Protein AF-A0A379AAY1-F1 (afdb_monomer_lite)

Sequence (220 aa):
MRRDELAVRTWYQSGDELNEYCEETVRIKGIYATEVGADTPILTRLAQWKIVPKRAVDFGFDLQGAPTPSRSSVNNCTGRLRSEDSNPPESVEEIDFTGMSRKERRRLLARLRAKKPDKKHLALRRPDKIEAACDNVIGQVRDLSGETISRGLAVRLIGGTQTEIAGKLFRSTCYGDLVRPFKSKADTSRKDEILIRFNRLAERAKAANLLKAESEAHKK

Foldseek 3Di:
DDQVPDQKAFAWDWDPDADPVRHIDIDGQFMDGPVVDNPDTDGDHPDDDDDDPPPPDPPVDPPPDDPDPPPDPPPPDPPPPPPVPPDDPDDDPPDPPPPDDPVVVVVVVVVVVVPDPDPDPPDPDDDVQQVQLLVLLQVVCCVVQVDGDDSVVSSVLCVFDWDADNNDIWHDHVRNDTDDDDDDPPPCVVVVVVVVVVVVVVVVVVVVVVVVVVVVVVVD

Radius of gyration: 36.19 Å; chains: 1; bounding box: 87×52×100 Å

Structure (mmCIF, N/CA/C/O backbone):
data_AF-A0A379AAY1-F1
#
_entry.id   AF-A0A379AAY1-F1
#
loop_
_atom_site.group_PDB
_atom_site.id
_atom_site.type_symbol
_atom_site.label_atom_id
_atom_site.label_alt_id
_atom_site.label_comp_id
_atom_site.label_asym_id
_atom_site.label_entity_id
_atom_site.label_seq_id
_atom_site.pdbx_PDB_ins_code
_atom_site.Cartn_x
_atom_site.Cartn_y
_atom_site.Cartn_z
_atom_site.occupancy
_atom_site.B_iso_or_equiv
_atom_site.auth_seq_id
_atom_site.auth_comp_id
_atom_site.auth_asym_id
_atom_site.auth_atom_id
_atom_site.pdbx_PDB_model_num
ATOM 1 N N . MET A 1 1 ? -10.559 4.598 -37.633 1.00 67.50 1 MET A N 1
ATOM 2 C CA . MET A 1 1 ? -10.809 3.162 -37.836 1.00 67.50 1 MET A CA 1
ATOM 3 C C . MET A 1 1 ? -11.295 2.583 -36.520 1.00 67.50 1 MET A C 1
ATOM 5 O O . MET A 1 1 ? -10.583 2.689 -35.522 1.00 67.50 1 MET A O 1
ATOM 9 N N . ARG A 1 2 ? -12.532 2.088 -36.478 1.00 84.06 2 ARG A N 1
ATOM 10 C CA . ARG A 1 2 ? -13.090 1.417 -35.293 1.00 84.06 2 ARG A CA 1
ATOM 11 C C . ARG A 1 2 ? -12.586 -0.025 -35.243 1.00 84.06 2 ARG A C 1
ATOM 13 O O . ARG A 1 2 ? -12.268 -0.604 -36.274 1.00 84.06 2 ARG A O 1
ATOM 20 N N . ARG A 1 3 ? -12.515 -0.619 -34.047 1.00 79.38 3 ARG A N 1
ATOM 21 C CA . ARG A 1 3 ? -12.041 -2.007 -33.865 1.00 79.38 3 ARG A CA 1
ATOM 22 C C . ARG A 1 3 ? -12.858 -3.011 -34.688 1.00 79.38 3 ARG A C 1
ATOM 24 O O . ARG A 1 3 ? -12.318 -4.023 -35.127 1.00 79.38 3 ARG A O 1
ATOM 31 N N . ASP A 1 4 ? -14.125 -2.691 -34.935 1.00 82.69 4 ASP A N 1
ATOM 32 C CA . ASP A 1 4 ? -15.029 -3.546 -35.693 1.00 82.69 4 ASP A CA 1
ATOM 33 C C . ASP A 1 4 ? -14.742 -3.555 -37.201 1.00 82.69 4 ASP A C 1
ATOM 35 O O . ASP A 1 4 ? -15.049 -4.538 -37.868 1.00 82.69 4 ASP A O 1
ATOM 39 N N . GLU A 1 5 ? -14.079 -2.520 -37.721 1.00 87.81 5 GLU A N 1
ATOM 40 C CA . GLU A 1 5 ? -13.727 -2.362 -39.141 1.00 87.81 5 GLU A CA 1
ATOM 41 C C . GLU A 1 5 ? -12.429 -3.103 -39.519 1.00 87.81 5 GLU A C 1
ATOM 43 O O . GLU A 1 5 ? -11.980 -3.045 -40.662 1.00 87.81 5 GLU A O 1
ATOM 48 N N . LEU A 1 6 ? -11.783 -3.781 -38.563 1.00 88.12 6 LEU A N 1
ATOM 49 C CA . LEU A 1 6 ? -10.552 -4.526 -38.813 1.00 88.12 6 LEU A CA 1
ATOM 50 C C . LEU A 1 6 ? -10.856 -5.837 -39.544 1.00 88.12 6 LEU A C 1
ATOM 52 O O . LEU A 1 6 ? -11.543 -6.693 -38.994 1.00 88.12 6 LEU A O 1
ATOM 56 N N . ALA A 1 7 ? -10.250 -6.029 -40.720 1.00 89.19 7 ALA A N 1
ATOM 57 C CA . ALA A 1 7 ? -10.297 -7.291 -41.472 1.00 89.19 7 ALA A CA 1
ATOM 58 C C . ALA A 1 7 ? -9.690 -8.479 -40.699 1.00 89.19 7 ALA A C 1
ATOM 60 O O . ALA A 1 7 ? -9.997 -9.642 -40.949 1.00 89.19 7 ALA A O 1
ATOM 61 N N . VAL A 1 8 ? -8.804 -8.180 -39.746 1.00 91.88 8 VAL A N 1
ATOM 62 C CA . VAL A 1 8 ? -8.028 -9.156 -38.988 1.00 91.88 8 VAL A CA 1
ATOM 63 C C . VAL A 1 8 ? -8.115 -8.811 -37.503 1.00 91.88 8 VAL A C 1
ATOM 65 O O . VAL A 1 8 ? -7.796 -7.691 -37.099 1.00 91.88 8 VAL A O 1
ATOM 68 N N . ARG A 1 9 ? -8.542 -9.769 -36.674 1.00 92.19 9 ARG A N 1
ATOM 69 C CA . ARG A 1 9 ? -8.771 -9.580 -35.233 1.00 92.19 9 ARG A CA 1
ATOM 70 C C . ARG A 1 9 ? -7.971 -10.568 -34.395 1.00 92.19 9 ARG A C 1
ATOM 72 O O . ARG A 1 9 ? -7.688 -11.690 -34.803 1.00 92.19 9 ARG A O 1
ATOM 79 N N . THR A 1 10 ? -7.605 -10.148 -33.188 1.00 93.62 10 THR A N 1
ATOM 80 C CA . THR A 1 10 ? -6.888 -10.995 -32.229 1.00 93.62 10 THR A CA 1
ATOM 81 C C . THR A 1 10 ? -7.806 -12.074 -31.669 1.00 93.62 10 THR A C 1
ATOM 83 O O . THR A 1 10 ? -8.906 -11.770 -31.205 1.00 93.62 10 THR A O 1
ATOM 86 N N . TRP A 1 11 ? -7.318 -13.310 -31.653 1.00 93.44 11 TRP A N 1
ATOM 87 C CA . TRP A 1 11 ? -7.989 -14.445 -31.040 1.00 93.44 11 TRP A CA 1
ATOM 88 C C . TRP A 1 11 ? -7.433 -14.695 -29.635 1.00 93.44 11 TRP A C 1
ATOM 90 O O . TRP A 1 11 ? -6.217 -14.847 -29.443 1.00 93.44 11 TRP A O 1
ATOM 100 N N . TYR A 1 12 ? -8.335 -14.716 -28.658 1.00 92.12 12 TYR A N 1
ATOM 101 C CA . TYR A 1 12 ? -8.020 -14.901 -27.248 1.00 92.12 12 TYR A CA 1
ATOM 102 C C . TYR A 1 12 ? -8.370 -16.321 -26.817 1.00 92.12 12 TYR A C 1
ATOM 104 O O . TYR A 1 12 ? -9.407 -16.847 -27.209 1.00 92.12 12 TYR A O 1
ATOM 112 N N . GLN A 1 13 ? -7.522 -16.908 -25.980 1.00 89.44 13 GLN A N 1
ATOM 113 C CA . GLN A 1 13 ? -7.802 -18.162 -25.298 1.00 89.44 13 GLN A CA 1
ATOM 114 C C . GLN A 1 13 ? -7.629 -17.966 -23.795 1.00 89.44 13 GLN A C 1
ATOM 116 O O . GLN A 1 13 ? -6.646 -17.358 -23.355 1.00 89.44 13 GLN A O 1
ATOM 121 N N . SER A 1 14 ? -8.573 -18.491 -23.020 1.00 87.56 14 SER A N 1
ATOM 122 C CA . SER A 1 14 ? -8.430 -18.644 -21.574 1.00 87.56 14 SER A CA 1
ATOM 123 C C . SER A 1 14 ? -7.322 -19.658 -21.293 1.00 87.56 14 SER A C 1
ATOM 125 O O . SER A 1 14 ? -7.307 -20.741 -21.875 1.00 87.56 14 SER A O 1
ATOM 127 N N . GLY A 1 15 ? -6.348 -19.282 -20.472 1.00 81.81 15 GLY A N 1
ATOM 128 C CA . GLY A 1 15 ? -5.325 -20.201 -19.996 1.00 81.81 15 GLY A CA 1
ATOM 129 C C . GLY A 1 15 ? -5.860 -21.066 -18.860 1.00 81.81 15 GLY A C 1
ATOM 130 O O . GLY A 1 15 ? -6.588 -20.567 -18.009 1.00 81.81 15 GLY A O 1
ATOM 131 N N . ASP A 1 16 ? -5.429 -22.326 -18.820 1.00 80.94 16 ASP A N 1
ATOM 132 C CA . ASP A 1 16 ? -5.760 -23.259 -17.731 1.00 80.94 16 ASP A CA 1
ATOM 133 C C . ASP A 1 16 ? -5.056 -22.882 -16.407 1.00 80.94 16 ASP A C 1
ATOM 135 O O . ASP A 1 16 ? -5.422 -23.347 -15.330 1.00 80.94 16 ASP A O 1
ATOM 139 N N . GLU A 1 17 ? -4.031 -22.024 -16.478 1.00 80.75 17 GLU A N 1
ATOM 140 C CA . GLU A 1 17 ? -3.297 -21.500 -15.325 1.00 80.75 17 GLU A CA 1
ATOM 141 C C . GLU A 1 17 ? -3.963 -20.238 -14.756 1.00 80.75 17 GLU A C 1
ATOM 143 O O . GLU A 1 17 ? -4.156 -19.233 -15.458 1.00 80.75 17 GLU A O 1
ATOM 148 N N . LEU A 1 18 ? -4.215 -20.272 -13.447 1.00 83.19 18 LEU A N 1
ATOM 149 C CA . LEU A 1 18 ? -4.634 -19.120 -12.657 1.00 83.19 18 LEU A CA 1
ATOM 150 C C . LEU A 1 18 ? -3.435 -18.201 -12.367 1.00 83.19 18 LEU A C 1
ATOM 152 O O . LEU A 1 18 ? -2.307 -18.667 -12.182 1.00 83.19 18 LEU A O 1
ATOM 156 N N . ASN A 1 19 ? -3.668 -16.888 -12.330 1.00 82.06 19 ASN A N 1
ATOM 157 C CA . ASN A 1 19 ? -2.651 -15.925 -11.902 1.00 82.06 19 ASN A CA 1
ATOM 158 C C . ASN A 1 19 ? -2.381 -16.024 -10.382 1.00 82.06 19 ASN A C 1
ATOM 160 O O . ASN A 1 19 ? -3.032 -16.770 -9.653 1.00 82.06 19 ASN A O 1
ATOM 164 N N . GLU A 1 20 ? -1.435 -15.224 -9.885 1.00 83.06 20 GLU A N 1
ATOM 165 C CA . GLU A 1 20 ? -1.090 -15.141 -8.452 1.00 83.06 20 GLU A CA 1
ATOM 166 C C . GLU A 1 20 ? -2.267 -14.716 -7.550 1.00 83.06 20 GLU A C 1
ATOM 168 O O . GLU A 1 20 ? -2.206 -14.875 -6.332 1.00 83.06 20 GLU A O 1
ATOM 173 N N . TYR A 1 21 ? -3.339 -14.193 -8.147 1.00 85.81 21 TYR A N 1
ATOM 174 C CA . TYR A 1 21 ? -4.569 -13.757 -7.494 1.00 85.81 21 TYR A CA 1
ATOM 175 C C . TYR A 1 21 ? -5.731 -14.745 -7.685 1.00 85.81 21 TYR A C 1
ATOM 177 O O . TYR A 1 21 ? -6.865 -14.417 -7.345 1.00 85.81 21 TYR A O 1
ATOM 185 N N . CYS A 1 22 ? -5.457 -15.954 -8.188 1.00 84.06 22 CYS A N 1
ATOM 186 C CA . CYS A 1 22 ? -6.455 -16.985 -8.478 1.00 84.06 22 CYS A CA 1
ATOM 187 C C . CYS A 1 22 ? -7.509 -16.569 -9.525 1.00 84.06 22 CYS A C 1
ATOM 189 O O . CYS A 1 22 ? -8.666 -16.973 -9.432 1.00 84.06 22 CYS A O 1
ATOM 191 N N . GLU A 1 23 ? -7.125 -15.785 -10.531 1.00 85.62 23 GLU A N 1
ATOM 192 C CA . GLU A 1 23 ? -7.989 -15.394 -11.652 1.00 85.62 23 GLU A CA 1
ATOM 193 C C . GLU A 1 23 ? -7.548 -16.066 -12.958 1.00 85.62 23 GLU A C 1
ATOM 195 O O . GLU A 1 23 ? -6.355 -16.288 -13.197 1.00 85.62 23 GLU A O 1
ATOM 200 N N . GLU A 1 24 ? -8.511 -16.364 -13.829 1.00 85.19 24 GLU A N 1
ATOM 201 C CA . GLU A 1 24 ? -8.254 -16.941 -15.149 1.00 85.19 24 GLU A CA 1
ATOM 202 C C . GLU A 1 24 ? -7.512 -15.950 -16.053 1.00 85.19 24 GLU A C 1
ATOM 204 O O . GLU A 1 24 ? -7.906 -14.792 -16.216 1.00 85.19 24 GLU A O 1
ATOM 209 N N . THR A 1 25 ? -6.429 -16.405 -16.687 1.00 82.06 25 THR A N 1
ATOM 210 C CA . THR A 1 25 ? -5.634 -15.532 -17.559 1.00 82.06 25 THR A CA 1
ATOM 211 C C . THR A 1 25 ? -6.075 -15.637 -19.015 1.00 82.06 25 THR A C 1
ATOM 213 O O . THR A 1 25 ? -5.824 -16.632 -19.687 1.00 82.06 25 THR A O 1
ATOM 216 N N . VAL A 1 26 ? -6.680 -14.576 -19.553 1.00 88.50 26 VAL A N 1
ATOM 217 C CA . VAL A 1 26 ? -7.020 -14.493 -20.983 1.00 88.50 26 VAL A CA 1
ATOM 218 C C . VAL A 1 26 ? -5.802 -14.015 -21.775 1.00 88.50 26 VAL A C 1
ATOM 220 O O . VAL A 1 26 ? -5.330 -12.888 -21.603 1.00 88.50 26 VAL A O 1
ATOM 223 N N . ARG A 1 27 ? -5.267 -14.865 -22.660 1.00 88.00 27 ARG A N 1
ATOM 224 C CA . ARG A 1 27 ? -4.048 -14.585 -23.440 1.00 88.00 27 ARG A CA 1
ATOM 225 C C . ARG A 1 27 ? -4.346 -14.576 -24.939 1.00 88.00 27 ARG A C 1
ATOM 227 O O . ARG A 1 27 ? -5.183 -15.322 -25.434 1.00 88.00 27 ARG A O 1
ATOM 234 N N . ILE A 1 28 ? -3.631 -13.739 -25.690 1.00 91.31 28 ILE A N 1
ATOM 235 C CA . ILE A 1 28 ? -3.692 -13.751 -27.160 1.00 91.31 28 ILE A CA 1
ATOM 236 C C . ILE A 1 28 ? -2.894 -14.960 -27.650 1.00 91.31 28 ILE A C 1
ATOM 238 O O . ILE A 1 28 ? -1.687 -15.012 -27.408 1.00 91.31 28 ILE A O 1
ATOM 242 N N . LYS A 1 29 ? -3.533 -15.899 -28.354 1.00 91.06 29 LYS A N 1
ATOM 243 C CA . LYS A 1 29 ? -2.852 -17.083 -28.918 1.00 91.06 29 LYS A CA 1
ATOM 244 C C . LYS A 1 29 ? -2.753 -17.053 -30.438 1.00 91.06 29 LYS A C 1
ATOM 246 O O . LYS A 1 29 ? -1.851 -17.654 -31.025 1.00 91.06 29 LYS A O 1
ATOM 251 N N . GLY A 1 30 ? -3.659 -16.327 -31.074 1.00 93.31 30 GLY A N 1
ATOM 252 C CA . GLY A 1 30 ? -3.754 -16.305 -32.517 1.00 93.31 30 GLY A CA 1
ATOM 253 C C . GLY A 1 30 ? -4.455 -15.071 -33.034 1.00 93.31 30 GLY 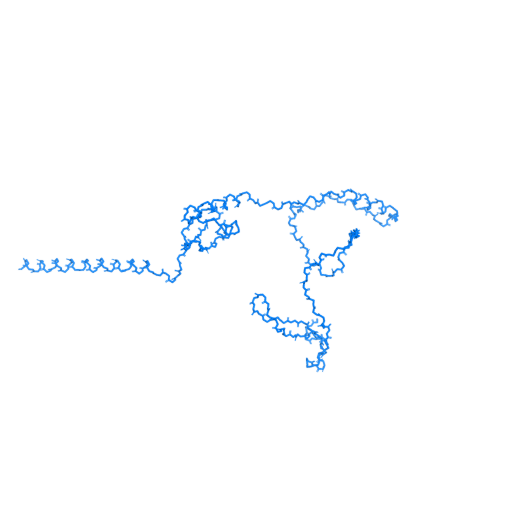A C 1
ATOM 254 O O . GLY A 1 30 ? -4.672 -14.084 -32.325 1.00 93.31 30 GLY A O 1
ATOM 255 N N . ILE A 1 31 ? -4.779 -15.146 -34.310 1.00 94.38 31 ILE A N 1
ATOM 256 C CA . ILE A 1 31 ? -5.443 -14.103 -35.068 1.00 94.38 31 ILE A CA 1
ATOM 257 C C . ILE A 1 31 ? -6.436 -14.797 -36.003 1.00 94.38 31 ILE A C 1
ATOM 259 O O . ILE A 1 31 ? -6.161 -15.894 -36.481 1.00 94.38 31 ILE A O 1
ATOM 263 N N . TYR A 1 32 ? -7.580 -14.177 -36.263 1.00 94.00 32 TYR A N 1
ATOM 264 C CA . TYR A 1 32 ? -8.558 -14.667 -37.230 1.00 94.00 32 TYR A CA 1
ATOM 265 C C . TYR A 1 32 ? -8.974 -13.550 -38.190 1.00 94.00 32 TYR A C 1
ATOM 267 O O . TYR A 1 32 ? -8.911 -12.363 -37.850 1.00 94.00 32 TYR A O 1
ATOM 275 N N . ALA A 1 33 ? -9.376 -13.935 -39.399 1.00 92.62 33 ALA A N 1
ATOM 276 C CA . ALA A 1 33 ? -9.985 -13.029 -40.364 1.00 92.62 33 ALA A CA 1
ATOM 277 C C . ALA A 1 33 ? -11.481 -12.896 -40.061 1.00 92.62 33 ALA A C 1
ATOM 279 O O . ALA A 1 33 ? -12.152 -13.894 -39.797 1.00 92.62 33 ALA A O 1
ATOM 280 N N . THR A 1 34 ? -12.019 -11.678 -40.106 1.00 87.81 34 THR A N 1
ATOM 281 C CA . THR A 1 34 ? -13.439 -11.439 -39.795 1.00 87.81 34 THR A CA 1
ATOM 282 C C . THR A 1 34 ? -14.393 -12.103 -40.778 1.00 87.81 34 THR A C 1
ATOM 284 O O . THR A 1 34 ? -15.494 -12.459 -40.376 1.00 87.81 34 THR A O 1
ATOM 287 N N . GLU A 1 35 ? -13.970 -12.301 -42.028 1.00 88.00 35 GLU A N 1
ATOM 288 C CA . GLU A 1 35 ? -14.772 -12.948 -43.075 1.00 88.00 35 GLU A CA 1
ATOM 289 C C . GLU A 1 35 ? -15.035 -14.434 -42.798 1.00 88.00 35 GLU A C 1
ATOM 291 O O . GLU A 1 35 ? -16.103 -14.939 -43.123 1.00 88.00 35 GLU A O 1
ATOM 296 N N . VAL A 1 36 ? -14.073 -15.128 -42.180 1.00 85.88 36 VAL A N 1
ATOM 297 C CA . VAL A 1 36 ? -14.161 -16.572 -41.896 1.00 85.88 36 VAL A CA 1
ATOM 298 C C . VAL A 1 36 ? -14.728 -16.832 -40.495 1.00 85.88 36 VAL A C 1
ATOM 300 O O . VAL A 1 36 ? -15.332 -17.870 -40.245 1.00 85.88 36 VAL A O 1
ATOM 303 N N . GLY A 1 37 ? -14.585 -15.865 -39.587 1.00 84.81 37 GLY A N 1
ATOM 304 C CA . GLY A 1 37 ? -15.094 -15.947 -38.221 1.00 84.81 37 GLY A CA 1
ATOM 305 C C . GLY A 1 37 ? -14.051 -16.409 -37.201 1.00 84.81 37 GLY A C 1
ATOM 306 O O . GLY A 1 37 ? -12.915 -16.755 -37.528 1.00 84.81 37 GLY A O 1
ATOM 307 N N . ALA A 1 38 ? -14.430 -16.355 -35.922 1.00 86.50 38 ALA A N 1
ATOM 308 C CA . ALA A 1 38 ? -13.535 -16.651 -34.800 1.00 86.50 38 ALA A CA 1
ATOM 309 C C . ALA A 1 38 ? -13.278 -18.156 -34.587 1.00 86.50 38 ALA A C 1
ATOM 311 O O . ALA A 1 38 ? -12.395 -18.507 -33.801 1.00 86.50 38 ALA A O 1
ATOM 312 N N . ASP A 1 39 ? -14.020 -19.018 -35.287 1.00 87.88 39 ASP A N 1
ATOM 313 C CA . ASP A 1 39 ? -13.979 -20.476 -35.130 1.00 87.88 39 ASP A CA 1
ATOM 314 C C . ASP A 1 39 ? -12.742 -21.111 -35.782 1.00 87.88 39 ASP A C 1
ATOM 316 O O . ASP A 1 39 ? -12.304 -22.186 -35.376 1.00 87.88 39 ASP A O 1
ATOM 320 N N . THR A 1 40 ? -12.118 -20.427 -36.748 1.00 89.62 40 THR A N 1
ATOM 321 C CA . THR A 1 40 ? -10.910 -20.901 -37.446 1.00 89.62 40 THR A CA 1
ATOM 322 C C . THR A 1 40 ? -9.734 -19.929 -37.274 1.00 89.62 40 THR A C 1
ATOM 324 O O . THR A 1 40 ? -9.347 -19.233 -38.220 1.00 89.62 40 THR A O 1
ATOM 327 N N . PRO A 1 41 ? -9.148 -19.830 -36.068 1.00 91.38 41 PRO A N 1
ATOM 328 C CA . PRO A 1 41 ? -8.019 -18.945 -35.817 1.00 91.38 41 PRO A CA 1
ATOM 329 C C . PRO A 1 41 ? -6.696 -19.529 -36.329 1.00 91.38 41 PRO A C 1
ATOM 331 O O . PRO A 1 41 ? -6.410 -20.718 -36.191 1.00 91.38 41 PRO A O 1
ATOM 334 N N . ILE A 1 42 ? -5.822 -18.657 -36.826 1.00 93.12 42 ILE A N 1
ATOM 335 C CA . ILE A 1 42 ? -4.419 -18.974 -37.098 1.00 93.12 42 ILE A CA 1
ATOM 336 C C . ILE A 1 42 ? -3.626 -18.736 -35.812 1.00 93.12 42 ILE A C 1
ATOM 338 O O . ILE A 1 42 ? -3.533 -17.611 -35.310 1.00 93.12 42 ILE A O 1
ATOM 342 N N . LEU A 1 43 ? -3.049 -19.803 -35.259 1.00 92.69 43 LEU A N 1
ATOM 343 C CA . LEU A 1 43 ? -2.253 -19.735 -34.035 1.00 92.69 43 LEU A CA 1
ATOM 344 C C . LEU A 1 43 ? -0.869 -19.146 -34.333 1.00 92.69 43 LEU A C 1
ATOM 346 O O . LEU A 1 43 ? -0.106 -19.693 -35.123 1.00 92.69 43 LEU A O 1
ATOM 350 N N . THR A 1 44 ? -0.532 -18.036 -33.676 1.00 91.12 44 THR A N 1
ATOM 351 C CA . THR A 1 44 ? 0.730 -17.305 -33.898 1.00 91.12 44 THR A CA 1
ATOM 352 C C . THR A 1 44 ? 1.676 -17.372 -32.703 1.00 91.12 44 THR A C 1
ATOM 354 O O . THR A 1 44 ? 2.868 -17.107 -32.842 1.00 91.12 44 THR A O 1
ATOM 357 N N . ARG A 1 45 ? 1.177 -17.744 -31.518 1.00 83.00 45 ARG A N 1
ATOM 358 C CA . ARG A 1 45 ? 1.965 -17.842 -30.281 1.00 83.00 45 ARG A CA 1
ATOM 359 C C . ARG A 1 45 ? 1.932 -19.259 -29.722 1.00 83.00 45 ARG A C 1
ATOM 361 O O . ARG A 1 45 ? 1.191 -19.553 -28.791 1.00 83.00 45 ARG A O 1
ATOM 368 N N . LEU A 1 46 ? 2.743 -20.132 -30.317 1.00 86.25 46 LEU A N 1
ATOM 369 C CA . LEU A 1 46 ? 2.862 -21.539 -29.912 1.00 86.25 46 LEU A CA 1
ATOM 370 C C . LEU A 1 46 ? 3.887 -21.760 -28.789 1.00 86.25 46 LEU A C 1
ATOM 372 O O . LEU A 1 46 ? 3.769 -22.711 -28.026 1.00 86.25 46 LEU A O 1
ATOM 376 N N . ALA A 1 47 ? 4.889 -20.884 -28.676 1.00 84.69 47 ALA A N 1
ATOM 377 C CA . ALA A 1 47 ? 5.938 -21.002 -27.670 1.00 84.69 47 ALA A CA 1
ATOM 378 C C . ALA A 1 47 ? 5.548 -20.293 -26.365 1.00 84.69 47 ALA A C 1
ATOM 380 O O . ALA A 1 47 ? 5.225 -19.101 -26.369 1.00 84.69 47 ALA A O 1
ATOM 381 N N . GLN A 1 48 ? 5.646 -21.009 -25.243 1.00 79.25 48 GLN A N 1
ATOM 382 C CA . GLN A 1 48 ? 5.501 -20.445 -23.903 1.00 79.25 48 GLN A CA 1
ATOM 383 C C . GLN A 1 48 ? 6.881 -20.142 -23.319 1.00 79.25 48 GLN A C 1
ATOM 385 O O . GLN A 1 48 ? 7.747 -21.012 -23.231 1.00 79.25 48 GLN A O 1
ATOM 390 N N . TRP A 1 49 ? 7.075 -18.897 -22.895 1.00 78.06 49 TRP A N 1
ATOM 391 C CA . TRP A 1 49 ? 8.279 -18.472 -22.194 1.00 78.06 49 TRP A CA 1
ATOM 392 C C . TRP A 1 49 ? 7.965 -18.367 -20.709 1.00 78.06 49 TRP A C 1
ATOM 394 O O . TRP A 1 49 ? 7.005 -17.701 -20.324 1.00 78.06 49 TRP A O 1
ATOM 404 N N . LYS A 1 50 ? 8.783 -19.009 -19.876 1.00 79.31 50 LYS A N 1
ATOM 405 C CA . LYS A 1 50 ? 8.772 -18.809 -18.426 1.00 79.31 50 LYS A CA 1
ATOM 406 C C . LYS A 1 50 ? 10.047 -18.095 -18.016 1.00 79.31 50 LYS A C 1
ATOM 408 O O . LYS A 1 50 ? 11.116 -18.368 -18.564 1.00 79.31 50 LYS A O 1
ATOM 413 N N . ILE A 1 51 ? 9.938 -17.184 -17.058 1.00 80.12 51 ILE A N 1
ATOM 414 C CA . ILE A 1 51 ? 11.115 -16.549 -16.474 1.00 80.12 51 ILE A CA 1
ATOM 415 C C . ILE A 1 51 ? 11.852 -17.631 -15.686 1.00 80.12 51 ILE A C 1
ATOM 417 O O . ILE A 1 51 ? 11.322 -18.187 -14.728 1.00 80.12 51 ILE A O 1
ATOM 421 N N . VAL A 1 52 ? 13.064 -17.960 -16.122 1.00 77.88 52 VAL A N 1
ATOM 422 C CA . VAL A 1 52 ? 13.953 -18.885 -15.416 1.00 77.88 52 VAL A CA 1
ATOM 423 C C . VAL A 1 52 ? 15.081 -18.056 -14.808 1.00 77.88 52 VAL A C 1
ATOM 425 O O . VAL A 1 52 ? 15.648 -17.220 -15.522 1.00 77.88 52 VAL A O 1
ATOM 428 N N . PRO A 1 53 ? 15.437 -18.261 -13.524 1.00 82.19 53 PRO A N 1
ATOM 429 C CA . PRO A 1 53 ? 16.653 -17.691 -12.963 1.00 82.19 53 PRO A CA 1
ATOM 430 C C . PRO A 1 53 ? 17.841 -18.004 -13.871 1.00 82.19 53 PRO A C 1
ATOM 432 O O . PRO A 1 53 ? 17.984 -19.128 -14.362 1.00 82.19 53 PRO A O 1
ATOM 435 N N . LYS A 1 54 ? 18.685 -17.003 -14.127 1.00 78.50 54 LYS A N 1
ATOM 436 C CA . LYS A 1 54 ? 19.860 -17.179 -14.981 1.00 78.50 54 LYS A CA 1
ATOM 437 C C . LYS A 1 54 ? 20.715 -18.295 -14.378 1.00 78.50 54 LYS A C 1
ATOM 439 O O . LYS A 1 54 ? 21.191 -18.156 -13.255 1.00 78.50 54 LYS A O 1
ATOM 444 N N . ARG A 1 55 ? 20.879 -19.410 -15.100 1.00 67.81 55 ARG A N 1
ATOM 445 C CA . ARG A 1 55 ? 21.804 -20.472 -14.685 1.00 67.81 55 ARG A CA 1
ATOM 446 C C . ARG A 1 55 ? 23.186 -19.835 -14.533 1.00 67.81 55 ARG A C 1
ATOM 448 O O . ARG A 1 55 ? 23.591 -19.074 -15.413 1.00 67.81 55 ARG A O 1
ATOM 455 N N . ALA A 1 56 ? 23.868 -20.097 -13.420 1.00 59.19 56 ALA A N 1
ATOM 456 C CA . ALA A 1 56 ? 25.279 -19.766 -13.293 1.00 59.19 56 ALA A CA 1
ATOM 457 C C . ALA A 1 56 ? 26.001 -20.609 -14.343 1.00 59.19 56 ALA A C 1
ATOM 459 O O . ALA A 1 56 ? 26.033 -21.834 -14.251 1.00 59.19 56 ALA A O 1
ATOM 460 N N . VAL A 1 57 ? 26.430 -19.968 -15.422 1.00 57.62 57 VAL A N 1
ATOM 461 C CA . VAL A 1 57 ? 27.185 -20.651 -16.455 1.00 57.62 57 VAL A CA 1
ATOM 462 C C . VAL A 1 57 ? 28.649 -20.417 -16.126 1.00 57.62 57 VAL A C 1
ATOM 464 O O . VAL A 1 57 ? 29.139 -19.308 -16.329 1.00 57.62 57 VAL A O 1
ATOM 467 N N . ASP A 1 58 ? 29.315 -21.448 -15.605 1.00 56.25 58 ASP A N 1
ATOM 468 C CA . ASP A 1 58 ? 30.775 -21.514 -15.482 1.00 56.25 58 ASP A CA 1
ATOM 469 C C . ASP A 1 58 ? 31.388 -21.626 -16.885 1.00 56.25 58 ASP A C 1
ATOM 471 O O . ASP A 1 58 ? 31.907 -22.660 -17.299 1.00 56.25 58 ASP A O 1
ATOM 475 N N . PHE A 1 59 ? 31.292 -20.560 -17.676 1.00 50.59 59 PHE A N 1
ATOM 476 C CA . PHE A 1 59 ? 32.208 -20.372 -18.788 1.00 50.59 59 PHE A CA 1
ATOM 477 C C . PHE A 1 59 ? 33.360 -19.529 -18.256 1.00 50.59 59 PHE A C 1
ATOM 479 O O . PHE A 1 59 ? 33.191 -18.344 -17.987 1.00 50.59 59 PHE A O 1
ATOM 486 N N . GLY A 1 60 ? 34.536 -20.148 -18.108 1.00 55.09 60 GLY A N 1
ATOM 487 C CA . GLY A 1 60 ? 35.804 -19.504 -17.736 1.00 55.09 60 GLY A CA 1
ATOM 488 C C . GLY A 1 60 ? 36.344 -18.530 -18.792 1.00 55.09 60 GLY A C 1
ATOM 489 O O . GLY A 1 60 ? 37.552 -18.423 -18.979 1.00 55.09 60 GLY A O 1
ATOM 490 N N . PHE A 1 61 ? 35.457 -17.847 -19.511 1.00 53.50 61 PHE A N 1
ATOM 491 C CA . PHE A 1 61 ? 35.778 -16.772 -20.426 1.00 53.50 61 PHE A CA 1
ATOM 492 C C . PHE A 1 61 ? 34.878 -15.586 -20.099 1.00 53.50 61 PHE A C 1
ATOM 494 O O . PHE A 1 61 ? 33.658 -15.632 -20.273 1.00 53.50 61 PHE A O 1
ATOM 501 N N . ASP A 1 62 ? 35.505 -14.529 -19.599 1.00 47.31 62 ASP A N 1
ATOM 502 C CA . ASP A 1 62 ? 34.861 -13.273 -19.259 1.00 47.31 62 ASP A CA 1
ATOM 503 C C . ASP A 1 62 ? 34.412 -12.603 -20.568 1.00 47.31 62 ASP A C 1
ATOM 505 O O . ASP A 1 62 ? 35.192 -11.961 -21.278 1.00 47.31 62 ASP A O 1
ATOM 509 N N . LEU A 1 63 ? 33.154 -12.824 -20.963 1.00 55.47 63 LEU A N 1
ATOM 510 C CA . LEU A 1 63 ? 32.546 -12.091 -22.067 1.00 55.47 63 LEU A CA 1
ATOM 511 C C . LEU A 1 63 ? 32.416 -10.638 -21.612 1.00 55.47 63 LEU A C 1
ATOM 513 O O . LEU A 1 63 ? 31.401 -10.266 -21.021 1.00 55.47 63 LEU A O 1
ATOM 517 N N . GLN A 1 64 ? 33.439 -9.819 -21.882 1.00 52.62 64 GLN A N 1
ATOM 518 C CA . GLN A 1 64 ? 33.354 -8.368 -21.743 1.00 52.62 64 GLN A CA 1
ATOM 519 C C . GLN A 1 64 ? 32.159 -7.879 -22.562 1.00 52.62 64 GLN A C 1
ATOM 521 O O . GLN A 1 64 ? 32.216 -7.717 -23.783 1.00 52.62 64 GLN A O 1
ATOM 526 N N . GLY A 1 65 ? 31.036 -7.688 -21.875 1.00 49.03 65 GLY A N 1
ATOM 527 C CA . GLY A 1 65 ? 29.816 -7.181 -22.462 1.00 49.03 65 GLY A CA 1
ATOM 528 C C . GLY A 1 65 ? 30.059 -5.748 -22.900 1.00 49.03 65 GLY A C 1
ATOM 529 O O . GLY A 1 65 ? 30.046 -4.831 -22.082 1.00 49.03 65 GLY A O 1
ATOM 530 N N . ALA A 1 66 ? 30.261 -5.538 -24.200 1.00 52.84 66 ALA A N 1
ATOM 531 C CA . ALA A 1 66 ? 30.109 -4.213 -24.776 1.00 52.84 66 ALA A CA 1
ATOM 532 C C . ALA A 1 66 ? 28.722 -3.679 -24.368 1.00 52.84 66 ALA A C 1
ATOM 534 O O . ALA A 1 66 ? 27.754 -4.448 -24.418 1.00 52.84 66 ALA A O 1
ATOM 535 N N . PRO A 1 67 ? 28.589 -2.396 -23.980 1.00 50.12 67 PRO A N 1
ATOM 536 C CA . PRO A 1 67 ? 27.305 -1.801 -23.633 1.00 50.12 67 PRO A CA 1
ATOM 537 C C . PRO A 1 67 ? 26.446 -1.733 -24.896 1.00 50.12 67 PRO A C 1
ATOM 539 O O . PRO A 1 67 ? 26.425 -0.744 -25.629 1.00 50.12 67 PRO A O 1
ATOM 542 N N . THR A 1 68 ? 25.778 -2.839 -25.189 1.00 53.25 68 THR A N 1
ATOM 543 C CA . THR A 1 68 ? 24.834 -2.969 -26.282 1.00 53.25 68 THR A CA 1
ATOM 544 C C . THR A 1 68 ? 23.488 -2.527 -25.728 1.00 53.25 68 THR A C 1
ATOM 546 O O . THR A 1 68 ? 23.004 -3.110 -24.758 1.00 53.25 68 THR A O 1
ATOM 549 N N . PRO A 1 69 ? 22.887 -1.454 -26.267 1.00 51.94 69 PRO A N 1
ATOM 550 C CA . PRO A 1 69 ? 21.561 -1.048 -25.835 1.00 51.94 69 PRO A CA 1
ATOM 551 C C . PRO A 1 69 ? 20.589 -2.196 -26.109 1.00 51.94 69 PRO A C 1
ATOM 553 O O . PRO A 1 69 ? 20.583 -2.756 -27.208 1.00 51.94 69 PRO A O 1
ATOM 556 N N . SER A 1 70 ? 19.786 -2.550 -25.106 1.00 47.12 70 SER A N 1
ATOM 557 C CA . SER A 1 70 ? 18.747 -3.570 -25.209 1.00 47.12 70 SER A CA 1
ATOM 558 C C . SER A 1 70 ? 17.848 -3.254 -26.404 1.00 47.12 70 SER A C 1
ATOM 560 O O . SER A 1 70 ? 17.098 -2.283 -26.388 1.00 47.12 70 SER A O 1
ATOM 562 N N . ARG A 1 71 ? 17.940 -4.056 -27.468 1.00 52.09 71 ARG A N 1
ATOM 563 C CA . ARG A 1 71 ? 17.149 -3.898 -28.700 1.00 52.09 71 ARG A CA 1
ATOM 564 C C . ARG A 1 71 ? 15.704 -4.404 -28.558 1.00 52.09 71 ARG A C 1
ATOM 566 O O . ARG A 1 71 ? 15.074 -4.724 -29.560 1.00 52.09 71 ARG A O 1
ATOM 573 N N . SER A 1 72 ? 15.164 -4.498 -27.343 1.00 54.09 72 SER A N 1
ATOM 574 C CA . SER A 1 72 ? 13.743 -4.792 -27.164 1.00 54.09 72 SER A CA 1
ATOM 575 C C . SER A 1 72 ? 12.937 -3.504 -27.326 1.00 54.09 72 SER A C 1
ATOM 577 O O . SER A 1 72 ? 13.166 -2.506 -26.647 1.00 54.09 72 SER A O 1
ATOM 579 N N . SER A 1 73 ? 11.944 -3.533 -28.213 1.00 54.34 73 SER A N 1
ATOM 580 C CA . SER A 1 73 ? 10.978 -2.445 -28.421 1.00 54.34 73 SER A CA 1
ATOM 581 C C . SER A 1 73 ? 9.992 -2.275 -27.254 1.00 54.34 73 SER A C 1
ATOM 583 O O . SER A 1 73 ? 9.025 -1.529 -27.365 1.00 54.34 73 SER A O 1
ATOM 585 N N . VAL A 1 74 ? 10.216 -2.975 -26.138 1.00 44.69 74 VAL A N 1
ATOM 586 C CA . VAL A 1 74 ? 9.427 -2.887 -24.904 1.00 44.69 74 VAL A CA 1
ATOM 587 C C . VAL A 1 74 ? 10.305 -2.279 -23.817 1.00 44.69 74 VAL A C 1
ATOM 589 O O . VAL A 1 74 ? 10.671 -2.894 -22.821 1.00 44.69 74 VAL A O 1
ATOM 592 N N . ASN A 1 75 ? 10.680 -1.036 -24.073 1.00 49.41 75 ASN A N 1
ATOM 593 C CA . ASN A 1 75 ? 11.209 -0.089 -23.111 1.00 49.41 75 ASN A CA 1
ATOM 594 C C . ASN A 1 75 ? 10.205 1.074 -23.126 1.00 49.41 75 ASN A C 1
ATOM 596 O O . ASN A 1 75 ? 10.374 2.042 -23.856 1.00 49.41 75 ASN A O 1
ATOM 600 N N . ASN A 1 76 ? 9.111 0.918 -22.378 1.00 55.69 76 ASN A N 1
ATOM 601 C CA . ASN A 1 76 ? 8.140 1.982 -22.102 1.00 55.69 76 ASN A CA 1
ATOM 602 C C . ASN A 1 76 ? 8.238 2.423 -20.638 1.00 55.69 76 ASN A C 1
ATOM 604 O O . ASN A 1 76 ? 7.240 2.741 -20.000 1.00 55.69 76 ASN A O 1
ATOM 608 N N . CYS A 1 77 ? 9.449 2.434 -20.086 1.00 46.75 77 CYS A N 1
ATOM 609 C CA . CYS A 1 77 ? 9.684 2.993 -18.765 1.00 46.75 77 CYS A CA 1
ATOM 610 C C . CYS A 1 77 ? 10.456 4.295 -18.931 1.00 46.75 77 CYS A C 1
ATOM 612 O O . CYS A 1 77 ? 11.656 4.363 -18.669 1.00 46.75 77 CYS A O 1
ATOM 614 N N . THR A 1 78 ? 9.757 5.357 -19.333 1.00 49.38 78 THR A N 1
ATOM 615 C CA . THR A 1 78 ? 10.178 6.715 -18.988 1.00 49.38 78 THR A CA 1
ATOM 616 C C . THR A 1 78 ? 10.083 6.811 -17.470 1.00 49.38 78 THR A C 1
ATOM 618 O O . THR A 1 78 ? 9.045 7.143 -16.900 1.00 49.38 78 THR A O 1
ATOM 621 N N . GLY A 1 79 ? 11.159 6.425 -16.786 1.00 45.59 79 GLY A N 1
ATOM 622 C CA . GLY A 1 79 ? 11.319 6.697 -15.371 1.00 45.59 79 GLY A CA 1
ATOM 623 C C . GLY A 1 79 ? 11.248 8.205 -15.209 1.00 45.59 79 GLY A C 1
ATOM 624 O O . GLY A 1 79 ? 12.201 8.907 -15.538 1.00 45.59 79 GLY A O 1
ATOM 625 N N . ARG A 1 80 ? 10.100 8.707 -14.747 1.00 40.81 80 ARG A N 1
ATOM 626 C CA . ARG A 1 80 ? 9.951 10.074 -14.264 1.00 40.81 80 ARG A CA 1
ATOM 627 C C . ARG A 1 80 ? 10.814 10.195 -13.016 1.00 40.81 80 ARG A C 1
ATOM 629 O O . ARG A 1 80 ? 10.319 10.113 -11.894 1.00 40.81 80 ARG A O 1
ATOM 636 N N . LEU A 1 81 ? 12.116 10.367 -13.210 1.00 41.75 81 LEU A N 1
ATOM 637 C CA . LEU A 1 81 ? 12.925 11.014 -12.205 1.00 41.75 81 LEU A CA 1
ATOM 638 C C . LEU A 1 81 ? 12.356 12.428 -12.148 1.00 41.75 81 LEU A C 1
ATOM 640 O O . LEU A 1 81 ? 12.426 13.176 -13.119 1.00 41.75 81 LEU A O 1
ATOM 644 N N . ARG A 1 82 ? 11.687 12.750 -11.043 1.00 43.41 82 ARG A N 1
ATOM 645 C CA . ARG A 1 82 ? 11.488 14.134 -10.631 1.00 43.41 82 ARG A CA 1
ATOM 646 C C . ARG A 1 82 ? 12.893 14.706 -10.414 1.00 43.41 82 ARG A C 1
ATOM 648 O O . ARG A 1 82 ? 13.386 14.695 -9.296 1.00 43.41 82 ARG A O 1
ATOM 655 N N . SER A 1 83 ? 13.580 15.075 -11.492 1.00 44.34 83 SER A N 1
ATOM 656 C CA . SER A 1 83 ? 14.676 16.022 -11.411 1.00 44.34 83 SER A CA 1
ATOM 657 C C . SER A 1 83 ? 14.019 17.344 -11.051 1.00 44.34 83 SER A C 1
ATOM 659 O O . SER A 1 83 ? 13.159 17.835 -11.781 1.00 44.34 83 SER A O 1
ATOM 661 N N . GLU A 1 84 ? 14.381 17.887 -9.897 1.00 47.38 84 GLU A N 1
ATOM 662 C CA . GLU A 1 84 ? 14.015 19.246 -9.490 1.00 47.38 84 GLU A CA 1
ATOM 663 C C . GLU A 1 84 ? 14.651 20.318 -10.396 1.00 47.38 84 GLU A C 1
ATOM 665 O O . GLU A 1 84 ? 14.420 21.505 -10.211 1.00 47.38 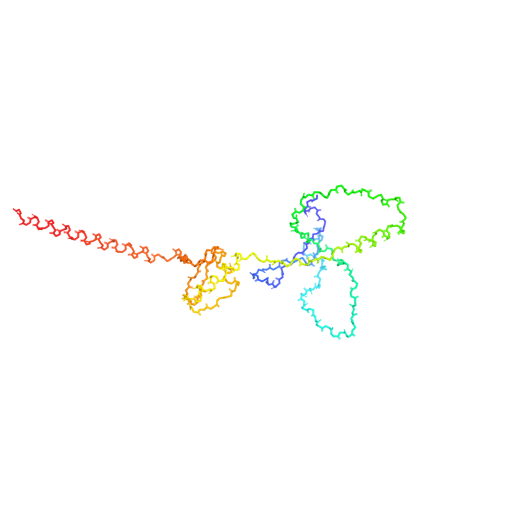84 GLU A O 1
ATOM 670 N N . ASP A 1 85 ? 15.351 19.912 -11.454 1.00 47.47 85 ASP A N 1
ATOM 671 C CA . ASP A 1 85 ? 15.806 20.773 -12.538 1.00 47.47 85 ASP A CA 1
ATOM 672 C C . ASP A 1 85 ? 14.638 21.061 -13.500 1.00 47.47 85 ASP A C 1
ATOM 674 O O . ASP A 1 85 ? 14.591 20.592 -14.635 1.00 47.47 85 ASP A O 1
ATOM 678 N N . SER A 1 86 ? 13.636 21.801 -13.015 1.00 48.06 86 SER A N 1
ATOM 679 C CA . SER A 1 86 ? 12.597 22.419 -13.861 1.00 48.06 86 SER A CA 1
ATOM 680 C C . SER A 1 86 ? 13.055 23.742 -14.479 1.00 48.06 86 SER A C 1
ATOM 682 O O . SER A 1 86 ? 12.272 24.401 -15.158 1.00 48.06 86 SER A O 1
ATOM 684 N N . ASN A 1 87 ? 14.316 24.127 -14.278 1.00 49.75 87 ASN A N 1
ATOM 685 C CA . ASN A 1 87 ? 14.900 25.232 -15.016 1.00 49.75 87 ASN A CA 1
ATOM 686 C C . ASN A 1 87 ? 15.294 24.726 -16.411 1.00 49.75 87 ASN A C 1
ATOM 688 O O . ASN A 1 87 ? 16.065 23.766 -16.509 1.00 49.75 87 ASN A O 1
ATOM 692 N N . PRO A 1 88 ? 14.786 25.344 -17.494 1.00 50.88 88 PRO A N 1
ATOM 693 C CA . PRO A 1 88 ? 15.356 25.152 -18.818 1.00 50.88 88 PRO A CA 1
ATOM 694 C C . PRO A 1 88 ? 16.871 25.382 -18.721 1.00 50.88 88 PRO A C 1
ATOM 696 O O . PRO A 1 88 ? 17.271 26.340 -18.054 1.00 50.88 88 PRO A O 1
ATOM 699 N N . PRO A 1 89 ? 17.722 24.531 -19.321 1.00 56.38 89 PRO A N 1
ATOM 700 C CA . PRO A 1 89 ? 19.152 24.806 -19.335 1.00 56.38 89 PRO A CA 1
ATOM 701 C C . PRO A 1 89 ? 19.371 26.197 -19.940 1.00 56.38 89 PRO A C 1
ATOM 703 O O . PRO A 1 89 ? 18.815 26.494 -21.000 1.00 56.38 89 PRO A O 1
ATOM 706 N N . GLU A 1 90 ? 20.136 27.044 -19.243 1.00 58.19 90 GLU A N 1
ATOM 707 C CA . GLU A 1 90 ? 20.580 28.341 -19.759 1.00 58.19 90 GLU A CA 1
ATOM 708 C C . GLU A 1 90 ? 21.150 28.124 -21.163 1.00 58.19 90 GLU A C 1
ATOM 710 O O . GLU A 1 90 ? 22.055 27.308 -21.340 1.00 58.19 90 GLU A O 1
ATOM 715 N N . SER A 1 91 ? 20.515 28.775 -22.145 1.00 57.50 91 SER A N 1
ATOM 716 C CA . SER A 1 91 ? 20.854 28.833 -23.573 1.00 57.50 91 SER A CA 1
ATOM 717 C C . SER A 1 91 ? 21.987 27.897 -24.003 1.00 57.50 91 SER A C 1
ATOM 719 O O . SER A 1 91 ? 23.167 28.250 -23.949 1.00 57.50 91 SER A O 1
ATOM 721 N N . VAL A 1 92 ? 21.630 26.697 -24.458 1.00 60.12 92 VAL A N 1
ATOM 722 C CA . VAL A 1 92 ? 22.590 25.821 -25.129 1.00 60.12 92 VAL A CA 1
ATOM 723 C C . VAL A 1 92 ? 22.932 26.483 -26.460 1.00 60.12 92 VAL A C 1
ATOM 725 O O . VAL A 1 92 ? 22.049 26.649 -27.296 1.00 60.12 92 VAL A O 1
ATOM 728 N N . GLU A 1 93 ? 24.189 26.886 -26.649 1.00 66.75 93 GLU A N 1
ATOM 729 C CA . GLU A 1 93 ? 24.680 27.356 -27.948 1.00 66.75 93 GLU A CA 1
ATOM 730 C C . GLU A 1 93 ? 24.306 26.317 -29.019 1.00 66.75 93 GLU A C 1
ATOM 732 O O . GLU A 1 93 ? 24.670 25.140 -28.907 1.00 66.75 93 GLU A O 1
ATOM 737 N N . GLU A 1 94 ? 23.532 26.723 -30.029 1.00 68.00 94 GLU A N 1
ATOM 738 C CA . GLU A 1 94 ? 23.149 25.844 -31.132 1.00 68.00 94 GLU A CA 1
ATOM 739 C C . GLU A 1 94 ? 24.402 25.469 -31.926 1.00 68.00 94 GLU A C 1
ATOM 741 O O . GLU A 1 94 ? 24.924 26.230 -32.738 1.00 68.00 94 GLU A O 1
ATOM 746 N N . ILE A 1 95 ? 24.926 24.274 -31.664 1.00 74.38 95 ILE A N 1
ATOM 747 C CA . ILE A 1 95 ? 26.042 23.727 -32.427 1.00 74.38 95 ILE A CA 1
ATOM 748 C C . ILE A 1 95 ? 25.501 23.331 -33.804 1.00 74.38 95 ILE A C 1
ATOM 750 O O . ILE A 1 95 ? 24.736 22.370 -33.911 1.00 74.38 95 ILE A O 1
ATOM 754 N N . ASP A 1 96 ? 25.925 24.018 -34.866 1.00 77.81 96 ASP A N 1
ATOM 755 C CA . ASP A 1 96 ? 25.579 23.612 -36.227 1.00 77.81 96 ASP A CA 1
ATOM 756 C C . ASP A 1 96 ? 26.308 22.312 -36.609 1.00 77.81 96 ASP A C 1
ATOM 758 O O . ASP A 1 96 ? 27.499 22.269 -36.935 1.00 77.81 96 ASP A O 1
ATOM 762 N N . PHE A 1 97 ? 25.572 21.203 -36.567 1.00 75.38 97 PHE A N 1
ATOM 763 C CA . PHE A 1 97 ? 26.085 19.898 -36.962 1.00 75.38 97 PHE A CA 1
ATOM 764 C C . PHE A 1 97 ? 26.197 19.734 -38.477 1.00 75.38 97 PHE A C 1
ATOM 766 O O . PHE A 1 97 ? 26.919 18.829 -38.906 1.00 75.38 97 PHE A O 1
ATOM 773 N N . THR A 1 98 ? 25.515 20.555 -39.282 1.00 79.06 98 THR A N 1
ATOM 774 C CA . THR A 1 98 ? 25.452 20.390 -40.741 1.00 79.06 98 THR A CA 1
ATOM 775 C C . THR A 1 98 ? 26.766 20.788 -41.409 1.00 79.06 98 THR A C 1
ATOM 777 O O . THR A 1 98 ? 27.269 20.009 -42.221 1.00 79.06 98 THR A O 1
ATOM 780 N N . GLY A 1 99 ? 27.394 21.881 -40.961 1.00 83.06 99 GLY A N 1
ATOM 781 C CA . GLY A 1 99 ? 28.704 22.338 -41.439 1.00 83.06 99 GLY A CA 1
ATOM 782 C C . GLY A 1 99 ? 29.916 21.528 -40.952 1.00 83.06 99 GLY A C 1
ATOM 783 O O . GLY A 1 99 ? 30.986 21.614 -41.548 1.00 83.06 99 GLY A O 1
ATOM 784 N N . MET A 1 100 ? 29.781 20.707 -39.903 1.00 85.25 100 MET A N 1
ATOM 785 C CA . MET A 1 100 ? 30.919 19.955 -39.347 1.00 85.25 100 MET A CA 1
ATOM 786 C C . MET A 1 100 ? 31.302 18.716 -40.163 1.00 85.25 100 MET A C 1
ATOM 788 O O . MET A 1 100 ? 30.455 17.894 -40.534 1.00 85.25 100 MET A O 1
ATOM 792 N N . SER A 1 101 ? 32.608 18.480 -40.310 1.00 89.62 101 SER A N 1
ATOM 793 C CA . SER A 1 101 ? 33.118 17.247 -40.914 1.00 89.62 101 SER A CA 1
ATOM 794 C C . SER A 1 101 ? 32.838 16.018 -40.033 1.00 89.62 101 SER A C 1
ATOM 796 O O . SER A 1 101 ? 32.710 16.084 -38.805 1.00 89.62 101 SER A O 1
ATOM 798 N N . ARG A 1 102 ? 32.807 14.821 -40.636 1.00 86.38 102 ARG A N 1
ATOM 799 C CA . ARG A 1 102 ? 32.621 13.555 -39.894 1.00 86.38 102 ARG A CA 1
ATOM 800 C C . ARG A 1 102 ? 33.671 13.370 -38.788 1.00 86.38 102 ARG A C 1
ATOM 802 O O . ARG A 1 102 ? 33.376 12.769 -37.754 1.00 86.38 102 ARG A O 1
ATOM 809 N N . LYS A 1 103 ? 34.892 13.872 -39.004 1.00 90.69 103 LYS A N 1
ATOM 810 C CA . LYS A 1 103 ? 36.008 13.787 -38.052 1.00 90.69 103 LYS A CA 1
ATOM 811 C C . LYS A 1 103 ? 35.784 14.714 -36.856 1.00 90.69 103 LYS A C 1
ATOM 813 O O . LYS A 1 103 ? 35.965 14.276 -35.719 1.00 90.69 103 LYS A O 1
ATOM 818 N N . GLU A 1 104 ? 35.317 15.936 -37.094 1.00 88.12 104 GLU A N 1
ATOM 819 C CA . GLU A 1 104 ? 34.956 16.892 -36.039 1.00 88.12 104 GLU A CA 1
ATOM 820 C C . GLU A 1 104 ? 33.800 16.384 -35.184 1.00 88.12 104 GLU A C 1
ATOM 822 O O . GLU A 1 104 ? 33.925 16.351 -33.959 1.00 88.12 104 GLU A O 1
ATOM 827 N N . ARG A 1 105 ? 32.731 15.864 -35.805 1.00 89.50 105 ARG A N 1
ATOM 828 C CA . ARG A 1 105 ? 31.600 15.274 -35.067 1.00 89.50 105 ARG A CA 1
ATOM 829 C C . ARG A 1 105 ? 32.056 14.137 -34.148 1.00 89.50 105 ARG A C 1
ATOM 831 O O . ARG A 1 105 ? 31.643 14.064 -32.992 1.00 89.50 105 ARG A O 1
ATOM 838 N N . ARG A 1 106 ? 32.952 13.261 -34.626 1.00 86.19 106 ARG A N 1
ATOM 839 C CA . ARG A 1 106 ? 33.529 12.179 -33.804 1.00 86.19 106 ARG A CA 1
ATOM 840 C C . ARG A 1 106 ? 34.358 12.721 -32.640 1.00 86.19 106 ARG A C 1
ATOM 842 O O . ARG A 1 106 ? 34.236 12.197 -31.535 1.00 86.19 106 ARG A O 1
ATOM 849 N N . ARG A 1 107 ? 35.166 13.762 -32.864 1.00 90.94 107 ARG A N 1
ATOM 850 C CA . ARG A 1 107 ? 35.977 14.404 -31.816 1.00 90.94 107 ARG A CA 1
ATOM 851 C C . ARG A 1 107 ? 35.101 15.078 -30.757 1.00 90.94 107 ARG A C 1
ATOM 853 O O . ARG A 1 107 ? 35.365 14.921 -29.566 1.00 90.94 107 ARG A O 1
ATOM 860 N N . LEU A 1 108 ? 34.032 15.757 -31.175 1.00 87.38 108 LEU A N 1
ATOM 861 C CA . LEU A 1 108 ? 33.061 16.383 -30.279 1.00 87.38 108 LEU A CA 1
ATOM 862 C C . LEU A 1 108 ? 32.336 15.338 -29.421 1.00 87.38 108 LEU A C 1
ATOM 864 O O . LEU A 1 108 ? 32.306 15.461 -28.198 1.00 87.38 108 LEU A O 1
ATOM 868 N N . LEU A 1 109 ? 31.832 14.262 -30.034 1.00 86.19 109 LEU A N 1
ATOM 869 C CA . LEU A 1 109 ? 31.189 13.163 -29.307 1.00 86.19 109 LEU A CA 1
ATOM 870 C C . LEU A 1 109 ? 32.148 12.460 -28.340 1.00 86.19 109 LEU A C 1
ATOM 872 O O . LEU A 1 109 ? 31.735 12.093 -27.241 1.00 86.19 109 LEU A O 1
ATOM 876 N N . ALA A 1 110 ? 33.418 12.284 -28.717 1.00 87.75 110 ALA A N 1
ATOM 877 C CA . ALA A 1 110 ? 34.435 11.733 -27.825 1.00 87.75 110 ALA A CA 1
ATOM 878 C C . ALA A 1 110 ? 34.652 12.641 -26.604 1.00 87.75 110 ALA A C 1
ATOM 880 O O . ALA A 1 110 ? 34.648 12.152 -25.477 1.00 87.75 110 ALA A O 1
ATOM 881 N N . ARG A 1 111 ? 34.732 13.965 -26.809 1.00 87.50 111 ARG A N 1
ATOM 882 C CA . ARG A 1 111 ? 34.850 14.948 -25.721 1.00 87.50 111 ARG A CA 1
ATOM 883 C C . ARG A 1 111 ? 33.638 14.926 -24.790 1.00 87.50 111 ARG A C 1
ATOM 885 O O . ARG A 1 111 ? 33.810 14.930 -23.578 1.00 87.50 111 ARG A O 1
ATOM 892 N N . LEU A 1 112 ? 32.424 14.878 -25.340 1.00 84.12 112 LEU A N 1
ATOM 893 C CA . LEU A 1 112 ? 31.186 14.817 -24.552 1.00 84.12 112 LEU A CA 1
ATOM 894 C C . LEU A 1 112 ? 31.078 13.522 -23.741 1.00 84.12 112 LEU A C 1
ATOM 896 O O . LEU A 1 112 ? 30.621 13.546 -22.604 1.00 84.12 112 LEU A O 1
ATOM 900 N N . ARG A 1 113 ? 31.515 12.390 -24.304 1.00 80.88 113 ARG A N 1
ATOM 901 C CA . ARG A 1 113 ? 31.535 11.102 -23.596 1.00 80.88 113 ARG A CA 1
ATOM 902 C C . ARG A 1 113 ? 32.593 11.063 -22.499 1.00 80.88 113 ARG A C 1
ATOM 904 O O . ARG A 1 113 ? 32.289 10.551 -21.432 1.00 80.88 113 ARG A O 1
ATOM 911 N N . ALA A 1 114 ? 33.774 11.629 -22.744 1.00 83.62 114 ALA A N 1
ATOM 912 C CA . ALA A 1 114 ? 34.837 11.738 -21.745 1.00 83.62 114 ALA A CA 1
ATOM 913 C C . ALA A 1 114 ? 34.465 12.686 -20.592 1.00 83.62 114 ALA A C 1
ATOM 915 O O . ALA A 1 114 ? 34.878 12.468 -19.463 1.00 83.62 114 ALA A O 1
ATOM 916 N N . LYS A 1 115 ? 33.656 13.719 -20.867 1.00 77.81 115 LYS A N 1
ATOM 917 C CA . LYS A 1 115 ? 33.134 14.657 -19.863 1.00 77.81 115 LYS A CA 1
ATOM 918 C C . LYS A 1 115 ? 31.889 14.163 -19.119 1.00 77.81 115 LYS A C 1
ATOM 920 O O . LYS A 1 115 ? 31.352 14.924 -18.318 1.00 77.81 115 LYS A O 1
ATOM 925 N N . LYS A 1 116 ? 31.377 12.953 -19.380 1.00 68.19 116 LYS A N 1
ATOM 926 C CA . LYS A 1 116 ? 30.222 12.455 -18.620 1.00 68.19 116 LYS A CA 1
ATOM 927 C C . LYS A 1 116 ? 30.632 12.332 -17.150 1.00 68.19 116 LYS A C 1
ATOM 929 O O . LYS A 1 116 ? 31.551 11.565 -16.879 1.00 68.19 116 LYS A O 1
ATOM 934 N N . PRO A 1 117 ? 29.984 13.055 -16.219 1.00 66.25 117 PRO A N 1
ATOM 935 C CA . PRO A 1 117 ? 30.258 12.857 -14.808 1.00 66.25 117 PRO A CA 1
ATOM 936 C C . PRO A 1 117 ? 29.892 11.419 -14.445 1.00 66.25 117 PRO A C 1
ATOM 938 O O . PRO A 1 117 ? 28.887 10.890 -14.942 1.00 66.25 117 PRO A O 1
ATOM 941 N N . ASP A 1 118 ? 30.692 10.795 -13.583 1.00 72.12 118 ASP A N 1
ATOM 942 C CA . ASP A 1 118 ? 30.331 9.513 -12.993 1.00 72.12 118 ASP A CA 1
ATOM 943 C C . ASP A 1 118 ? 28.954 9.667 -12.360 1.00 72.12 118 ASP A C 1
ATOM 945 O O . ASP A 1 118 ? 28.745 10.485 -11.457 1.00 72.12 118 ASP A O 1
ATOM 949 N N . LYS A 1 119 ? 27.981 8.915 -12.884 1.00 66.56 119 LYS A N 1
ATOM 950 C CA . LYS A 1 119 ? 26.634 8.881 -12.327 1.00 66.56 119 LYS A CA 1
ATOM 951 C C . LYS A 1 119 ? 26.751 8.260 -10.944 1.00 66.56 119 LYS A C 1
ATOM 953 O O . LYS A 1 119 ? 26.707 7.040 -10.807 1.00 66.56 119 LYS A O 1
ATOM 958 N N . LYS A 1 120 ? 26.920 9.097 -9.921 1.00 68.56 120 LYS A N 1
ATOM 959 C CA . LYS A 1 120 ? 26.828 8.657 -8.534 1.00 68.56 120 LYS A CA 1
ATOM 960 C C . LYS A 1 120 ? 25.441 8.056 -8.376 1.00 68.56 120 LYS A C 1
ATOM 962 O O . LYS A 1 120 ? 24.439 8.741 -8.575 1.00 68.56 120 LYS A O 1
ATOM 967 N N . HIS A 1 121 ? 25.387 6.761 -8.089 1.00 63.75 121 HIS A N 1
ATOM 968 C CA . HIS A 1 121 ? 24.139 6.116 -7.735 1.00 63.75 121 HIS A CA 1
ATOM 969 C C . HIS A 1 121 ? 23.688 6.779 -6.434 1.00 63.75 121 HIS A C 1
ATOM 971 O O . HIS A 1 121 ? 24.288 6.548 -5.385 1.00 63.75 121 HIS A O 1
ATOM 977 N N . LEU A 1 122 ? 22.709 7.684 -6.511 1.00 68.69 122 LEU A N 1
ATOM 978 C CA . LEU A 1 122 ? 22.131 8.282 -5.318 1.00 68.69 122 LEU A CA 1
ATOM 979 C C . LEU A 1 122 ? 21.562 7.119 -4.511 1.00 68.69 122 LEU A C 1
ATOM 981 O O . LEU A 1 122 ? 20.602 6.469 -4.930 1.00 68.69 122 LEU A O 1
ATOM 985 N N . ALA A 1 123 ? 22.203 6.799 -3.389 1.00 70.06 123 ALA A N 1
ATOM 986 C CA . ALA A 1 123 ? 21.590 5.921 -2.416 1.00 70.06 123 ALA A CA 1
ATOM 987 C C . ALA A 1 123 ? 20.265 6.590 -2.052 1.00 70.06 123 ALA A C 1
ATOM 989 O O . ALA A 1 123 ? 20.257 7.750 -1.636 1.00 70.06 123 ALA A O 1
ATOM 990 N N . LEU A 1 124 ? 19.148 5.894 -2.273 1.00 67.31 124 LEU A N 1
ATOM 991 C CA . LEU A 1 124 ? 17.840 6.341 -1.812 1.00 67.31 124 LEU A CA 1
ATOM 992 C C . LEU A 1 124 ? 17.880 6.317 -0.284 1.00 67.31 124 LEU A C 1
ATOM 994 O O . LEU A 1 124 ? 17.500 5.333 0.352 1.00 67.31 124 LEU A O 1
ATOM 998 N N . ARG A 1 125 ? 18.437 7.377 0.305 1.00 71.25 125 ARG A N 1
ATOM 999 C CA . ARG A 1 125 ? 18.493 7.551 1.744 1.00 71.25 125 ARG A CA 1
ATOM 1000 C C . ARG A 1 125 ? 17.064 7.782 2.195 1.00 71.25 125 ARG A C 1
ATOM 1002 O O . ARG A 1 125 ? 16.397 8.721 1.765 1.00 71.25 125 ARG A O 1
ATOM 1009 N N . ARG A 1 126 ? 16.586 6.871 3.031 1.00 78.50 126 ARG A N 1
ATOM 1010 C CA . ARG A 1 126 ? 15.285 7.012 3.673 1.00 78.50 126 ARG A CA 1
ATOM 1011 C C . ARG A 1 126 ? 15.361 8.175 4.665 1.00 78.50 126 ARG A C 1
ATOM 1013 O O . ARG A 1 126 ? 16.427 8.404 5.233 1.00 78.50 126 ARG A O 1
ATOM 1020 N N . PRO A 1 127 ? 14.276 8.937 4.851 1.00 86.19 127 PRO A N 1
ATOM 1021 C CA . PRO A 1 127 ? 14.295 10.076 5.756 1.00 86.19 127 PRO A CA 1
ATOM 1022 C C . PRO A 1 127 ? 14.470 9.595 7.201 1.00 86.19 127 PRO A C 1
ATOM 1024 O O . PRO A 1 127 ? 13.730 8.722 7.655 1.00 86.19 127 PRO A O 1
ATOM 1027 N N . ASP A 1 128 ? 15.400 10.213 7.931 1.00 88.44 128 ASP A N 1
ATOM 1028 C CA . ASP A 1 128 ? 15.775 9.817 9.299 1.00 88.44 128 ASP A CA 1
ATOM 1029 C C . ASP A 1 128 ? 14.569 9.798 10.261 1.00 88.44 128 ASP A C 1
ATOM 1031 O O . ASP A 1 128 ? 14.491 8.969 11.163 1.00 88.44 128 ASP A O 1
ATOM 1035 N N . LYS A 1 129 ? 13.566 10.653 10.012 1.00 89.62 129 LYS A N 1
ATOM 1036 C CA . LYS A 1 129 ? 12.307 10.701 10.776 1.00 89.62 129 LYS A CA 1
ATOM 1037 C C . LYS A 1 129 ? 11.534 9.378 10.747 1.00 89.62 129 LYS A C 1
ATOM 1039 O O . LYS A 1 129 ? 10.922 9.014 11.743 1.00 89.62 129 LYS A O 1
ATOM 1044 N N . ILE A 1 130 ? 11.541 8.672 9.612 1.00 89.62 130 ILE A N 1
ATOM 1045 C CA . ILE A 1 130 ? 10.830 7.392 9.474 1.00 89.62 130 ILE A CA 1
ATOM 1046 C C . ILE A 1 130 ? 11.584 6.286 10.209 1.00 89.62 130 ILE A C 1
ATOM 1048 O O . ILE A 1 130 ? 10.943 5.435 10.816 1.00 89.62 130 ILE A O 1
ATOM 1052 N N . GLU A 1 131 ? 12.918 6.292 10.166 1.00 92.12 131 GLU A N 1
ATOM 1053 C CA . GLU A 1 131 ? 13.720 5.303 10.898 1.00 92.12 131 GLU A CA 1
ATOM 1054 C C . GLU A 1 131 ? 13.547 5.481 12.410 1.00 92.12 131 GLU A C 1
ATOM 1056 O O . GLU A 1 131 ? 13.196 4.521 13.085 1.00 92.12 131 GLU A O 1
ATOM 1061 N N . ALA A 1 132 ? 13.624 6.719 12.914 1.00 93.94 132 ALA A N 1
ATOM 1062 C CA . ALA A 1 132 ? 13.376 7.009 14.327 1.00 93.94 132 ALA A CA 1
ATOM 1063 C C . ALA A 1 132 ? 11.975 6.559 14.782 1.00 93.94 132 ALA A C 1
ATOM 1065 O O . ALA A 1 132 ? 11.822 5.951 15.840 1.00 93.94 132 ALA A O 1
ATOM 1066 N N . ALA A 1 133 ? 10.946 6.800 13.963 1.00 94.31 133 ALA A N 1
ATOM 1067 C CA . ALA A 1 133 ? 9.600 6.311 14.246 1.00 94.31 133 ALA A CA 1
ATOM 1068 C C . ALA A 1 133 ? 9.533 4.771 14.252 1.00 94.31 133 ALA A C 1
ATOM 1070 O O . ALA A 1 133 ? 8.862 4.194 15.105 1.00 94.31 133 ALA A O 1
ATOM 1071 N N . CYS A 1 134 ? 10.226 4.090 13.330 1.00 94.19 134 CYS A N 1
ATOM 1072 C CA . CYS A 1 134 ? 10.280 2.624 13.299 1.00 94.19 134 CYS A CA 1
ATOM 1073 C C . CYS A 1 134 ? 10.935 2.059 14.559 1.00 94.19 134 CYS A C 1
ATOM 1075 O O . CYS A 1 134 ? 10.392 1.123 15.144 1.00 94.19 134 CYS A O 1
ATOM 1077 N N . ASP A 1 135 ? 12.056 2.637 14.984 1.00 94.56 135 ASP A N 1
ATOM 1078 C CA . ASP A 1 135 ? 12.787 2.200 16.172 1.00 94.56 135 ASP A CA 1
ATOM 1079 C C . ASP A 1 135 ? 11.938 2.362 17.439 1.00 94.56 135 ASP A C 1
ATOM 1081 O O . ASP A 1 135 ? 11.866 1.440 18.255 1.00 94.56 135 ASP A O 1
ATOM 1085 N N . ASN A 1 136 ? 11.199 3.473 17.551 1.00 95.25 136 ASN A N 1
ATOM 1086 C CA . ASN A 1 136 ? 10.255 3.700 18.646 1.00 95.25 136 ASN A CA 1
ATOM 1087 C C . ASN A 1 136 ? 9.163 2.621 18.695 1.00 95.25 136 ASN A C 1
ATOM 1089 O O . ASN A 1 136 ? 8.919 2.045 19.755 1.00 95.25 136 ASN A O 1
ATOM 1093 N N . VAL A 1 137 ? 8.537 2.295 17.558 1.00 95.31 137 VAL A N 1
ATOM 1094 C CA . VAL A 1 137 ? 7.498 1.250 17.504 1.00 95.31 137 VAL A CA 1
ATOM 1095 C C . VAL A 1 137 ? 8.073 -0.115 17.860 1.00 95.31 137 VAL A C 1
ATOM 1097 O O . VAL A 1 137 ? 7.453 -0.854 18.620 1.00 95.31 137 VAL A O 1
ATOM 1100 N N . ILE A 1 138 ? 9.251 -0.459 17.335 1.00 95.44 138 ILE A N 1
ATOM 1101 C CA . ILE A 1 138 ? 9.908 -1.739 17.629 1.00 95.44 138 ILE A CA 1
ATOM 1102 C C . ILE A 1 138 ? 10.193 -1.856 19.130 1.00 95.44 138 ILE A C 1
ATOM 1104 O O . ILE A 1 138 ? 9.913 -2.903 19.714 1.00 95.44 138 ILE A O 1
ATOM 1108 N N . GLY A 1 139 ? 10.700 -0.787 19.753 1.00 95.06 139 GLY A N 1
ATOM 1109 C CA . GLY A 1 139 ? 10.940 -0.726 21.195 1.00 95.06 139 GLY A CA 1
ATOM 1110 C C . GLY A 1 139 ? 9.655 -0.896 22.001 1.00 95.06 139 GLY A C 1
ATOM 1111 O O . GLY A 1 139 ? 9.547 -1.821 22.799 1.00 95.06 139 GLY A O 1
ATOM 1112 N N . GLN A 1 140 ? 8.632 -0.086 21.719 1.00 94.44 140 GLN A N 1
ATOM 1113 C CA . GLN A 1 140 ? 7.366 -0.142 22.456 1.00 94.44 140 GLN A CA 1
ATOM 1114 C C . GLN A 1 140 ? 6.650 -1.494 22.301 1.00 94.44 140 GLN A C 1
ATOM 1116 O O . GLN A 1 140 ? 6.057 -1.998 23.255 1.00 94.44 140 GLN A O 1
ATOM 1121 N N . VAL A 1 141 ? 6.695 -2.111 21.113 1.00 93.88 141 VAL A N 1
ATOM 1122 C CA . VAL A 1 141 ? 6.120 -3.448 20.907 1.00 93.88 141 VAL A CA 1
ATOM 1123 C C . VAL A 1 141 ? 6.899 -4.490 21.703 1.00 93.88 141 VAL A C 1
ATOM 1125 O O . VAL A 1 141 ? 6.272 -5.321 22.363 1.00 93.88 141 VAL A O 1
ATOM 1128 N N . ARG A 1 142 ? 8.236 -4.424 21.706 1.00 94.56 142 ARG A N 1
ATOM 1129 C CA . ARG A 1 142 ? 9.072 -5.310 22.523 1.00 94.56 142 ARG A CA 1
ATOM 1130 C C . ARG A 1 142 ? 8.742 -5.170 24.007 1.00 94.56 142 ARG A C 1
ATOM 1132 O O . ARG A 1 142 ? 8.579 -6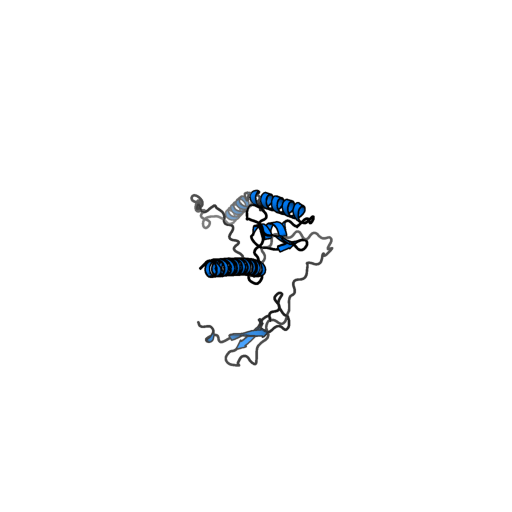.186 24.670 1.00 94.56 142 ARG A O 1
ATOM 1139 N N . ASP A 1 143 ? 8.558 -3.954 24.506 1.00 93.88 143 ASP A N 1
ATOM 1140 C CA . ASP A 1 143 ? 8.250 -3.717 25.920 1.00 93.88 143 ASP A CA 1
ATOM 1141 C C . ASP A 1 143 ? 6.854 -4.239 26.316 1.00 93.88 143 ASP A C 1
ATOM 1143 O O . ASP A 1 143 ? 6.663 -4.752 27.418 1.00 93.88 143 ASP A O 1
ATOM 1147 N N . LEU A 1 144 ? 5.861 -4.152 25.420 1.00 91.00 144 LEU A N 1
ATOM 1148 C CA . LEU A 1 144 ? 4.470 -4.549 25.703 1.00 91.00 144 LEU A CA 1
ATOM 1149 C C . LEU A 1 144 ? 4.149 -6.025 25.425 1.00 91.00 144 LEU A C 1
ATOM 1151 O O . LEU A 1 144 ? 3.197 -6.577 26.000 1.00 91.00 144 LEU A O 1
ATOM 1155 N N . SER A 1 145 ? 4.865 -6.642 24.486 1.00 88.88 145 SER A N 1
ATOM 1156 C CA . SER A 1 145 ? 4.613 -8.014 24.023 1.00 88.88 145 SER A CA 1
ATOM 1157 C C . SER A 1 145 ? 5.759 -8.982 24.312 1.00 88.88 145 SER A C 1
ATOM 1159 O O . SER A 1 145 ? 5.528 -10.185 24.323 1.00 88.88 145 SER A O 1
ATOM 1161 N N . GLY A 1 146 ? 6.975 -8.486 24.555 1.00 90.12 146 GLY A N 1
ATOM 1162 C CA . GLY A 1 146 ? 8.194 -9.295 24.619 1.00 90.12 146 GLY A CA 1
ATOM 1163 C C . GLY A 1 146 ? 8.741 -9.705 23.245 1.00 90.12 146 GLY A C 1
ATOM 1164 O O . GLY A 1 146 ? 9.856 -10.217 23.164 1.00 90.12 146 GLY A O 1
ATOM 1165 N N . GLU A 1 147 ? 8.006 -9.462 22.156 1.00 89.88 147 GLU A N 1
ATOM 1166 C CA . GLU A 1 147 ? 8.393 -9.853 20.800 1.00 89.88 147 GLU A CA 1
ATOM 1167 C C . GLU A 1 147 ? 9.086 -8.710 20.050 1.00 89.88 147 GLU A C 1
ATOM 1169 O O . GLU A 1 147 ? 8.696 -7.545 20.123 1.00 89.88 147 GLU A O 1
ATOM 1174 N N . THR A 1 148 ? 10.123 -9.044 19.277 1.00 93.12 148 THR A N 1
ATOM 1175 C CA . THR A 1 148 ? 10.782 -8.079 18.388 1.00 93.12 148 THR A CA 1
ATOM 1176 C C . THR A 1 148 ? 10.210 -8.198 16.983 1.00 93.12 148 THR A C 1
ATOM 1178 O O . THR A 1 148 ? 10.367 -9.226 16.328 1.00 93.12 148 THR A O 1
ATOM 1181 N N . ILE A 1 149 ? 9.588 -7.127 16.495 1.00 93.56 149 ILE A N 1
ATOM 1182 C CA . ILE A 1 149 ? 9.038 -7.073 15.137 1.00 93.56 149 ILE A CA 1
ATOM 1183 C C . ILE A 1 149 ? 10.077 -6.616 14.110 1.00 93.56 149 ILE A C 1
ATOM 1185 O O . ILE A 1 149 ? 11.049 -5.931 14.427 1.00 93.56 149 ILE A O 1
ATOM 1189 N N . SER A 1 150 ? 9.846 -6.963 12.843 1.00 94.94 150 SER A N 1
ATOM 1190 C CA . SER A 1 150 ? 10.685 -6.492 11.740 1.00 94.94 150 SER A CA 1
ATOM 1191 C C . SER A 1 150 ? 10.423 -5.018 11.409 1.00 94.94 150 SER A C 1
ATOM 1193 O O . SER A 1 150 ? 9.311 -4.509 11.566 1.00 94.94 150 SER A O 1
ATOM 1195 N N . ARG A 1 151 ? 11.422 -4.342 10.827 1.00 92.81 151 ARG A N 1
ATOM 1196 C CA . ARG A 1 151 ? 11.273 -2.968 10.312 1.00 92.81 151 ARG A CA 1
ATOM 1197 C C . ARG A 1 151 ? 10.108 -2.838 9.324 1.00 92.81 151 ARG A C 1
ATOM 1199 O O . ARG A 1 151 ? 9.407 -1.834 9.319 1.00 92.81 151 ARG A O 1
ATOM 1206 N N . GLY A 1 152 ? 9.897 -3.840 8.467 1.00 92.69 152 GLY A N 1
ATOM 1207 C CA . GLY A 1 152 ? 8.789 -3.836 7.507 1.00 9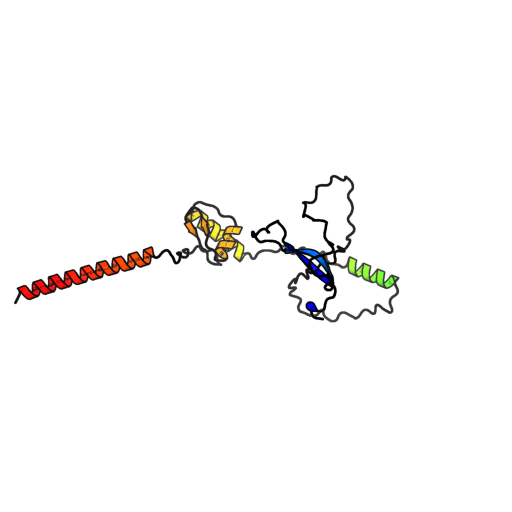2.69 152 GLY A CA 1
ATOM 1208 C C . GLY A 1 152 ? 7.423 -3.784 8.197 1.00 92.69 152 GLY A C 1
ATOM 1209 O O . GLY A 1 152 ? 6.547 -3.032 7.770 1.00 92.69 152 GLY A O 1
ATOM 1210 N N . LEU A 1 153 ? 7.271 -4.517 9.304 1.00 92.44 153 LEU A N 1
ATOM 1211 C CA . LEU A 1 153 ? 6.073 -4.460 10.141 1.00 92.44 153 LEU A CA 1
ATOM 1212 C C . LEU A 1 153 ? 5.942 -3.113 10.858 1.00 92.44 153 LEU A C 1
ATOM 1214 O O . LEU A 1 153 ? 4.848 -2.555 10.877 1.00 92.44 153 LEU A O 1
ATOM 1218 N N . ALA A 1 154 ? 7.042 -2.546 11.359 1.00 93.75 154 ALA A N 1
ATOM 1219 C CA . ALA A 1 154 ? 7.037 -1.217 11.972 1.00 93.75 154 ALA A CA 1
ATOM 1220 C C . ALA A 1 154 ? 6.569 -0.128 10.987 1.00 93.75 154 ALA A C 1
ATOM 1222 O O . ALA A 1 154 ? 5.670 0.648 11.302 1.00 93.75 154 ALA A O 1
ATOM 1223 N N . VAL A 1 155 ? 7.076 -0.132 9.747 1.00 93.94 155 VAL A N 1
ATOM 1224 C CA . VAL A 1 155 ? 6.608 0.783 8.687 1.00 93.94 155 VAL A CA 1
ATOM 1225 C C . VAL A 1 155 ? 5.121 0.593 8.402 1.00 93.94 155 VAL A C 1
ATOM 1227 O O . VAL A 1 155 ? 4.391 1.566 8.222 1.00 93.94 155 VAL A O 1
ATOM 1230 N N . ARG A 1 156 ? 4.656 -0.656 8.363 1.00 93.56 156 ARG A N 1
ATOM 1231 C CA . ARG A 1 156 ? 3.252 -0.980 8.112 1.00 93.56 156 ARG A CA 1
ATOM 1232 C C . ARG A 1 156 ? 2.342 -0.467 9.241 1.00 93.56 156 ARG A C 1
ATOM 1234 O O . ARG A 1 156 ? 1.275 0.081 8.949 1.00 93.56 156 ARG A O 1
ATOM 1241 N N . LEU A 1 157 ? 2.777 -0.563 10.497 1.00 92.75 157 LEU A N 1
ATOM 1242 C CA . LEU A 1 157 ? 2.089 0.010 11.661 1.00 92.75 157 LEU A CA 1
ATOM 1243 C C . LEU A 1 157 ? 2.040 1.545 11.612 1.00 92.75 157 LEU A C 1
ATOM 1245 O O . LEU A 1 157 ? 0.975 2.126 11.813 1.00 92.75 157 LEU A O 1
ATOM 1249 N N . ILE A 1 158 ? 3.162 2.197 11.293 1.00 93.12 158 ILE A N 1
ATOM 1250 C CA . ILE A 1 158 ? 3.278 3.664 11.145 1.00 93.12 158 ILE A CA 1
ATOM 1251 C C . ILE A 1 158 ? 2.427 4.171 9.973 1.00 93.12 158 ILE A C 1
ATOM 1253 O O . ILE A 1 158 ? 1.853 5.257 10.030 1.00 93.12 158 ILE A O 1
ATOM 1257 N N . GLY A 1 159 ? 2.275 3.350 8.930 1.00 90.19 159 GLY A N 1
ATOM 1258 C CA . GLY A 1 159 ? 1.344 3.570 7.822 1.00 90.19 159 GLY A CA 1
ATOM 1259 C C . GLY A 1 159 ? -0.137 3.484 8.214 1.00 90.19 159 GLY A C 1
ATOM 1260 O O . GLY A 1 159 ? -1.001 3.661 7.360 1.00 90.19 159 GLY A O 1
ATOM 1261 N N . GLY A 1 160 ? -0.447 3.217 9.487 1.00 88.69 160 GLY A N 1
ATOM 1262 C CA . GLY A 1 160 ? -1.798 3.239 10.043 1.00 88.69 160 GLY A CA 1
ATOM 1263 C C . GLY A 1 160 ? -2.534 1.903 9.988 1.00 88.69 160 GLY A C 1
ATOM 1264 O O . GLY A 1 160 ? -3.692 1.835 10.410 1.00 88.69 160 GLY A O 1
ATOM 1265 N N . THR A 1 161 ? -1.890 0.840 9.500 1.00 90.19 161 THR A N 1
ATOM 1266 C CA . THR A 1 161 ? -2.473 -0.504 9.583 1.00 90.19 161 THR A CA 1
ATOM 1267 C C . THR A 1 161 ? -2.388 -1.031 11.015 1.00 90.19 161 THR A C 1
ATOM 1269 O O . THR A 1 161 ? -1.508 -0.644 11.783 1.00 90.19 161 THR A O 1
ATOM 1272 N N . GLN A 1 162 ? -3.321 -1.906 11.381 1.00 91.38 162 GLN A N 1
ATOM 1273 C CA . GLN A 1 162 ? -3.316 -2.596 12.667 1.00 91.38 162 GLN A CA 1
ATOM 1274 C C . GLN A 1 162 ? -2.950 -4.062 12.454 1.00 91.38 162 GLN A C 1
ATOM 1276 O O . GLN A 1 162 ? -3.433 -4.685 11.506 1.00 91.38 162 GLN A O 1
ATOM 1281 N N . THR A 1 163 ? -2.090 -4.600 13.311 1.00 90.94 163 THR A N 1
ATOM 1282 C CA . THR A 1 163 ? -1.609 -5.983 13.215 1.00 90.94 163 THR A CA 1
ATOM 1283 C C . THR A 1 163 ? -1.608 -6.635 14.584 1.00 90.94 163 THR A C 1
ATOM 1285 O O . THR A 1 163 ? -1.338 -5.978 15.589 1.00 90.94 163 THR A O 1
ATOM 1288 N N . GLU A 1 164 ? -1.904 -7.927 14.617 1.00 92.00 164 GLU A N 1
ATOM 1289 C CA . GLU A 1 164 ? -1.830 -8.736 15.826 1.00 92.00 164 GLU A CA 1
ATOM 1290 C C . GLU A 1 164 ? -0.410 -9.284 16.001 1.00 92.00 164 GLU A C 1
ATOM 1292 O O . GLU A 1 164 ? 0.157 -9.855 15.071 1.00 92.00 164 GLU A O 1
ATOM 1297 N N . ILE A 1 165 ? 0.176 -9.050 17.173 1.00 91.56 165 ILE A N 1
ATOM 1298 C CA . ILE A 1 165 ? 1.527 -9.472 17.567 1.00 91.56 165 ILE A CA 1
ATOM 1299 C C . ILE A 1 165 ? 1.396 -10.064 18.973 1.00 91.56 165 ILE A C 1
ATOM 1301 O O . ILE A 1 165 ? 0.755 -9.447 19.826 1.00 91.56 165 ILE A O 1
ATOM 1305 N N . ALA A 1 166 ? 1.936 -11.259 19.219 1.00 86.25 166 ALA A N 1
ATOM 1306 C CA . ALA A 1 166 ? 1.778 -11.978 20.490 1.00 86.25 166 ALA A CA 1
ATOM 1307 C C . ALA A 1 166 ? 0.320 -12.078 21.018 1.00 86.25 166 ALA A C 1
ATOM 1309 O O . ALA A 1 166 ? 0.082 -11.985 22.224 1.00 86.25 166 ALA A O 1
ATOM 1310 N N . GLY A 1 167 ? -0.686 -12.175 20.138 1.00 85.12 167 GLY A N 1
ATOM 1311 C CA . GLY A 1 167 ? -2.105 -12.208 20.536 1.00 85.12 167 GLY A CA 1
ATOM 1312 C C . GLY A 1 167 ? -2.693 -10.858 20.983 1.00 85.12 167 GLY A C 1
ATOM 1313 O O . GLY A 1 167 ? -3.778 -10.804 21.564 1.00 85.12 167 GLY A O 1
ATOM 1314 N N . LYS A 1 168 ? -1.980 -9.746 20.755 1.00 87.94 168 LYS A N 1
ATOM 1315 C CA . LYS A 1 168 ? -2.445 -8.380 21.031 1.00 87.94 168 LYS A CA 1
ATOM 1316 C C . LYS A 1 168 ? -2.462 -7.561 19.746 1.00 87.94 168 LYS A C 1
ATOM 1318 O O . LYS A 1 168 ? -1.516 -7.568 18.965 1.00 87.94 168 LYS A O 1
ATOM 1323 N N . LEU A 1 169 ? -3.536 -6.807 19.539 1.00 90.50 169 LEU A N 1
ATOM 1324 C CA . LEU A 1 169 ? -3.644 -5.872 18.421 1.00 90.50 169 LEU A CA 1
ATOM 1325 C C . LEU A 1 169 ? -2.865 -4.589 18.714 1.00 90.50 169 LEU A C 1
ATOM 1327 O O . LEU A 1 169 ? -3.113 -3.913 19.713 1.00 90.50 169 LEU A O 1
ATOM 1331 N N . PHE A 1 170 ? -1.979 -4.220 17.795 1.00 92.12 170 PHE A N 1
ATOM 1332 C CA . PHE A 1 170 ? -1.212 -2.983 17.848 1.00 92.12 170 PHE A CA 1
ATOM 1333 C C . PHE A 1 170 ? -1.548 -2.080 16.667 1.00 92.12 170 PHE A C 1
ATOM 1335 O O . PHE A 1 170 ? -1.848 -2.537 15.562 1.00 92.12 170 PHE A O 1
ATOM 1342 N N . ARG A 1 171 ? -1.483 -0.774 16.915 1.00 92.75 171 ARG A N 1
ATOM 1343 C CA . ARG A 1 171 ? -1.630 0.294 15.927 1.00 92.75 171 ARG A CA 1
ATOM 1344 C C . ARG A 1 171 ? -0.676 1.419 16.306 1.00 92.75 171 ARG A C 1
ATOM 1346 O O . ARG A 1 171 ? -0.474 1.647 17.494 1.00 92.75 171 ARG A O 1
ATOM 1353 N N . SER A 1 172 ? -0.130 2.134 15.326 1.00 93.56 172 SER A N 1
ATOM 1354 C CA . SER A 1 172 ? 0.762 3.266 15.583 1.00 93.56 172 SER A CA 1
ATOM 1355 C C . SER A 1 172 ? 0.316 4.551 14.882 1.00 93.56 172 SER A C 1
ATOM 1357 O O . SER A 1 172 ? -0.486 4.524 13.943 1.00 93.56 172 SER A O 1
ATOM 1359 N N . THR A 1 173 ? 0.801 5.688 15.382 1.00 92.69 173 THR A N 1
ATOM 1360 C CA . THR A 1 173 ? 0.798 6.970 14.672 1.00 92.69 173 THR A CA 1
ATOM 1361 C C . THR A 1 173 ? 1.924 7.016 13.637 1.00 92.69 173 THR A C 1
ATOM 1363 O O . THR A 1 173 ? 2.873 6.236 13.673 1.00 92.69 173 THR A O 1
ATOM 1366 N N . CYS A 1 174 ? 1.876 7.997 12.737 1.00 90.38 174 CYS A N 1
ATOM 1367 C CA . CYS A 1 174 ? 2.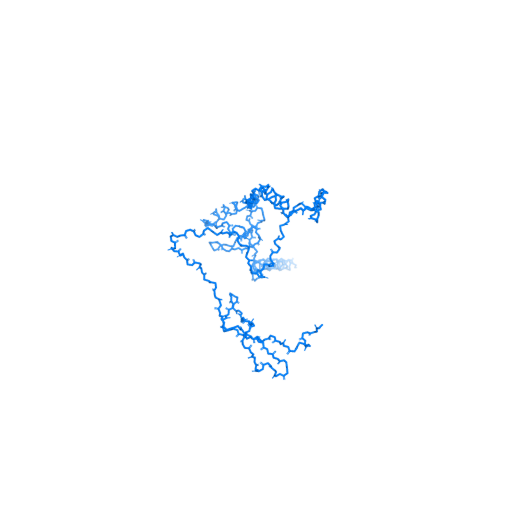970 8.239 11.796 1.00 90.38 174 CYS A CA 1
ATOM 1368 C C . CYS A 1 174 ? 4.290 8.684 12.467 1.00 90.38 174 CYS A C 1
ATOM 1370 O O . CYS A 1 174 ? 5.328 8.691 11.809 1.00 90.38 174 CYS A O 1
ATOM 1372 N N . TYR A 1 175 ? 4.256 9.045 13.755 1.00 91.06 175 TYR A N 1
ATOM 1373 C CA . TYR A 1 175 ? 5.415 9.480 14.541 1.00 91.06 175 TYR A CA 1
ATOM 1374 C C . TYR A 1 175 ? 6.063 8.344 15.346 1.00 91.06 175 TYR A C 1
ATOM 1376 O O . TYR A 1 175 ? 7.128 8.541 15.925 1.00 91.06 175 TYR A O 1
ATOM 1384 N N . GLY A 1 176 ? 5.461 7.150 15.338 1.00 90.88 176 GLY A N 1
ATOM 1385 C CA . GLY A 1 176 ? 6.016 5.960 15.980 1.00 90.88 176 GLY A CA 1
ATOM 1386 C C . GLY A 1 176 ? 5.495 5.670 17.390 1.00 90.88 176 GLY A C 1
ATOM 1387 O O . GLY A 1 176 ? 6.069 4.840 18.087 1.00 90.88 176 GLY A O 1
ATOM 1388 N N . ASP A 1 177 ? 4.398 6.306 17.806 1.00 93.69 177 ASP A N 1
ATOM 1389 C CA . ASP A 1 177 ? 3.751 6.020 19.091 1.00 93.69 177 ASP A CA 1
ATOM 1390 C C . ASP A 1 177 ? 2.675 4.950 18.928 1.00 93.69 177 ASP A C 1
ATOM 1392 O O . ASP A 1 177 ? 1.869 5.018 17.994 1.00 93.69 177 ASP A O 1
ATOM 1396 N N . LEU A 1 178 ? 2.630 3.963 19.824 1.00 92.25 178 LEU A N 1
ATOM 1397 C CA . LEU A 1 178 ? 1.560 2.971 19.851 1.00 92.25 178 LEU A CA 1
ATOM 1398 C C . LEU A 1 178 ? 0.271 3.570 20.419 1.00 92.25 178 LEU A C 1
ATOM 1400 O O . LEU A 1 178 ? 0.243 4.222 21.461 1.00 92.25 178 LEU A O 1
ATOM 1404 N N . VAL A 1 179 ? -0.834 3.304 19.734 1.00 90.56 179 VAL A N 1
ATOM 1405 C CA . VAL A 1 179 ? -2.174 3.775 20.085 1.00 90.56 179 VAL A CA 1
ATOM 1406 C C . VAL A 1 179 ? -3.094 2.575 20.235 1.00 90.56 179 VAL A C 1
ATOM 1408 O O . VAL A 1 179 ? -2.873 1.516 19.645 1.00 90.56 179 VAL A O 1
ATOM 1411 N N . ARG A 1 180 ? -4.172 2.748 21.006 1.00 86.12 180 ARG A N 1
ATOM 1412 C CA . ARG A 1 180 ? -5.207 1.720 21.125 1.00 86.12 180 ARG A CA 1
ATOM 1413 C C . ARG A 1 180 ? -5.720 1.322 19.731 1.00 86.12 180 ARG A C 1
ATOM 1415 O O . ARG A 1 180 ? -6.062 2.210 18.938 1.00 86.12 180 ARG A O 1
ATOM 1422 N N . PRO A 1 181 ? -5.783 0.015 19.437 1.00 86.88 181 PRO A N 1
ATOM 1423 C CA . PRO A 1 181 ? -6.308 -0.478 18.174 1.00 86.88 181 PRO A CA 1
ATOM 1424 C C . PRO A 1 181 ? -7.798 -0.158 18.052 1.00 86.88 181 PRO A C 1
ATOM 1426 O O . PRO A 1 181 ? -8.500 0.048 19.050 1.00 86.88 181 PRO A O 1
ATOM 1429 N N . PHE A 1 182 ? -8.295 -0.123 16.816 1.00 80.81 182 PHE A N 1
ATOM 1430 C CA . PHE A 1 182 ? -9.726 0.024 16.602 1.00 80.81 182 PHE A CA 1
ATOM 1431 C C . PHE A 1 182 ? -10.421 -1.285 16.961 1.00 80.81 182 PHE A C 1
ATOM 1433 O O . PHE A 1 182 ? -10.042 -2.356 16.491 1.00 80.81 182 PHE A O 1
ATOM 1440 N N . LYS A 1 183 ? -11.476 -1.195 17.773 1.00 71.50 183 LYS A N 1
ATOM 1441 C CA . LYS A 1 183 ? -12.383 -2.324 17.967 1.00 71.50 183 LYS A CA 1
ATOM 1442 C C . LYS A 1 183 ? -13.088 -2.630 16.649 1.00 71.50 183 LYS A C 1
ATOM 1444 O O . LYS A 1 183 ? -13.450 -1.710 15.909 1.00 71.50 183 LYS A O 1
ATOM 1449 N N . SER A 1 184 ? -13.292 -3.912 16.359 1.00 68.94 184 SER A N 1
ATOM 1450 C CA . SER A 1 184 ? -14.130 -4.301 15.228 1.00 68.94 184 SER A CA 1
ATOM 1451 C C . SER A 1 184 ? -15.537 -3.725 15.432 1.00 68.94 184 SER A C 1
ATOM 1453 O O . SER A 1 184 ? -16.015 -3.607 16.561 1.00 68.94 184 SER A O 1
ATOM 1455 N N . LYS A 1 185 ? -16.230 -3.361 14.346 1.00 63.44 185 LYS A N 1
ATOM 1456 C CA . LYS A 1 185 ? -17.628 -2.896 14.435 1.00 63.44 185 LYS A CA 1
ATOM 1457 C C . LYS A 1 185 ? -18.562 -3.949 15.059 1.00 63.44 185 LYS A C 1
ATOM 1459 O O . LYS A 1 185 ? -19.630 -3.579 15.530 1.00 63.44 185 LYS A O 1
ATOM 1464 N N . ALA A 1 186 ? -18.147 -5.217 15.059 1.00 61.94 186 ALA A N 1
ATOM 1465 C CA . ALA A 1 186 ? -18.858 -6.344 15.651 1.00 61.94 186 ALA A CA 1
ATOM 1466 C C . ALA A 1 186 ? -18.655 -6.476 17.173 1.00 61.94 186 ALA A C 1
ATOM 1468 O O . ALA A 1 186 ? -19.440 -7.154 17.825 1.00 61.94 186 ALA A O 1
ATOM 1469 N N . ASP A 1 187 ? -17.638 -5.834 17.756 1.00 66.31 187 ASP A N 1
ATOM 1470 C CA . ASP A 1 187 ? -17.386 -5.879 19.199 1.00 66.31 187 ASP A CA 1
ATOM 1471 C C . ASP A 1 187 ? -18.244 -4.824 19.928 1.00 66.31 187 ASP A C 1
ATOM 1473 O O . ASP A 1 187 ? -17.767 -3.762 20.349 1.00 66.31 187 ASP A O 1
ATOM 1477 N N . THR A 1 188 ? -19.552 -5.090 20.038 1.00 69.31 188 THR A N 1
ATOM 1478 C CA . THR A 1 188 ? -20.510 -4.270 20.805 1.00 69.31 188 THR A CA 1
ATOM 1479 C C . THR A 1 188 ? -20.434 -4.491 22.312 1.00 69.31 188 THR A C 1
ATOM 1481 O O . THR A 1 188 ? -21.045 -3.715 23.044 1.00 69.31 188 THR A O 1
ATOM 1484 N N . SER A 1 189 ? -19.622 -5.435 22.809 1.00 73.12 189 SER A N 1
ATOM 1485 C CA . SER A 1 189 ? -19.677 -5.883 24.212 1.00 73.12 189 SER A CA 1
ATOM 1486 C C . SER A 1 189 ? -19.546 -4.746 25.228 1.00 73.12 189 SER A C 1
ATOM 1488 O O . SER A 1 189 ? -20.275 -4.710 26.210 1.00 73.12 189 SER A O 1
ATOM 1490 N N . ARG A 1 190 ? -18.701 -3.740 24.961 1.00 72.62 190 ARG A N 1
ATOM 1491 C CA . ARG A 1 190 ? -18.551 -2.572 25.847 1.00 72.62 190 ARG A CA 1
ATOM 1492 C C . ARG A 1 190 ? -19.758 -1.631 25.800 1.00 72.62 190 ARG A C 1
ATOM 1494 O O . ARG A 1 190 ? -20.086 -1.018 26.811 1.00 72.62 190 ARG A O 1
ATOM 1501 N N . LYS A 1 191 ? -20.395 -1.466 24.635 1.00 80.00 191 LYS A N 1
ATOM 1502 C CA . LYS A 1 191 ? -21.639 -0.684 24.520 1.00 80.00 191 LYS A CA 1
ATOM 1503 C C . LYS A 1 191 ? -22.761 -1.395 25.270 1.00 80.00 191 LYS A C 1
ATOM 1505 O O . LYS A 1 191 ? -23.473 -0.747 26.032 1.00 80.00 191 LYS A O 1
ATOM 1510 N N . ASP A 1 192 ? -22.834 -2.711 25.110 1.00 83.81 192 ASP A N 1
ATOM 1511 C CA . ASP A 1 192 ? -23.821 -3.563 25.764 1.00 83.81 192 ASP A CA 1
ATOM 1512 C C . ASP A 1 192 ? -23.600 -3.585 27.285 1.00 83.81 192 ASP A C 1
ATOM 1514 O O . ASP A 1 192 ? -24.544 -3.379 28.040 1.00 83.81 192 ASP A O 1
ATOM 1518 N N . GLU A 1 193 ? -22.354 -3.688 27.763 1.00 87.19 193 GLU A N 1
ATOM 1519 C CA . GLU A 1 1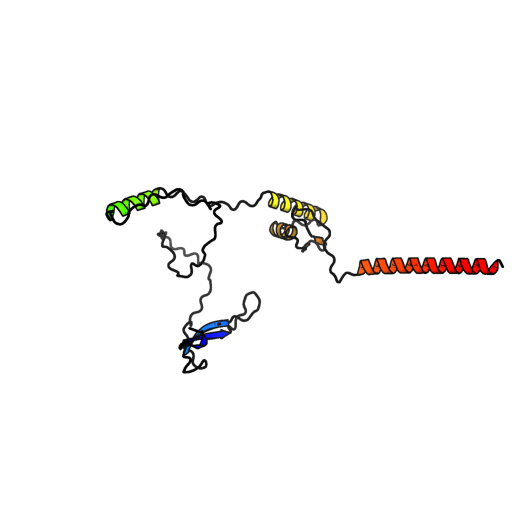93 ? -22.004 -3.558 29.187 1.00 87.19 193 GLU A CA 1
ATOM 1520 C C . GLU A 1 193 ? -22.433 -2.212 29.774 1.00 87.19 193 GLU A C 1
ATOM 1522 O O . GLU A 1 193 ? -23.000 -2.158 30.869 1.00 87.19 193 GLU A O 1
ATOM 1527 N N . ILE A 1 194 ? -22.161 -1.110 29.067 1.00 89.81 194 ILE A N 1
ATOM 1528 C CA . ILE A 1 194 ? -22.550 0.232 29.514 1.00 89.81 194 ILE A CA 1
ATOM 1529 C C . ILE A 1 194 ? -24.077 0.335 29.586 1.00 89.81 194 ILE A C 1
ATOM 1531 O O . ILE A 1 194 ? -24.600 0.839 30.582 1.00 89.81 194 ILE A O 1
ATOM 1535 N N . LEU A 1 195 ? -24.787 -0.177 28.578 1.00 93.19 195 LEU A N 1
ATOM 1536 C CA . LEU A 1 195 ? -26.247 -0.170 28.530 1.00 93.19 195 LEU A CA 1
ATOM 1537 C C . LEU A 1 195 ? -26.854 -1.019 29.657 1.00 93.19 195 LEU A C 1
ATOM 1539 O O . LEU A 1 195 ? -27.750 -0.558 30.361 1.00 93.19 195 LEU A O 1
ATOM 1543 N N . ILE A 1 196 ? -26.318 -2.218 29.898 1.00 94.12 196 ILE A N 1
ATOM 1544 C CA . ILE A 1 196 ? -26.721 -3.094 31.007 1.00 94.12 196 ILE A CA 1
ATOM 1545 C C . ILE A 1 196 ? -26.506 -2.385 32.346 1.00 94.12 196 ILE A C 1
ATOM 1547 O O . ILE A 1 196 ? -27.388 -2.395 33.209 1.00 94.12 196 ILE A O 1
ATOM 1551 N N . ARG A 1 197 ? -25.350 -1.738 32.533 1.00 94.88 197 ARG A N 1
ATOM 1552 C CA . ARG A 1 197 ? -25.034 -1.019 33.772 1.00 94.88 197 ARG A CA 1
ATOM 1553 C C . ARG A 1 197 ? -25.979 0.161 33.997 1.00 94.88 197 ARG A C 1
ATOM 1555 O O . ARG A 1 197 ? -26.420 0.368 35.128 1.00 94.88 197 ARG A O 1
ATOM 1562 N N . PHE A 1 198 ? -26.313 0.893 32.937 1.00 96.56 198 PHE A N 1
ATOM 1563 C CA . PHE A 1 198 ? -27.274 1.992 32.982 1.00 96.56 198 PHE A CA 1
ATOM 1564 C C . PHE A 1 198 ? -28.680 1.496 33.337 1.00 96.56 198 PHE A C 1
ATOM 1566 O O . PHE A 1 198 ? -29.290 2.004 34.276 1.00 96.56 198 PHE A O 1
ATOM 1573 N N . ASN A 1 199 ? -29.153 0.440 32.673 1.00 95.75 199 ASN A N 1
ATOM 1574 C CA . ASN A 1 199 ? -30.457 -0.161 32.952 1.00 95.75 199 ASN A CA 1
ATOM 1575 C C . ASN A 1 199 ? -30.549 -0.655 34.403 1.00 95.75 199 ASN A C 1
ATOM 1577 O O . ASN A 1 199 ? -31.539 -0.404 35.084 1.00 95.75 199 ASN A O 1
ATOM 1581 N N . ARG A 1 200 ? -29.487 -1.272 34.932 1.00 94.75 200 ARG A N 1
ATOM 1582 C CA . ARG A 1 200 ? -29.442 -1.725 36.330 1.00 94.75 200 ARG A CA 1
ATOM 1583 C C . ARG A 1 200 ? -29.531 -0.572 37.335 1.00 94.75 200 ARG A C 1
ATOM 1585 O O . ARG A 1 200 ? -30.138 -0.727 38.393 1.00 94.75 200 ARG A O 1
ATOM 1592 N N . LEU A 1 201 ? -28.918 0.571 37.027 1.00 95.88 201 LEU A N 1
ATOM 1593 C CA . LEU A 1 201 ? -29.036 1.788 37.835 1.00 95.88 201 LEU A CA 1
ATOM 1594 C C . LEU A 1 201 ? -30.446 2.380 37.759 1.00 95.88 201 LEU A C 1
ATOM 1596 O O . LEU A 1 201 ? -30.989 2.761 38.793 1.00 95.88 201 LEU A O 1
ATOM 1600 N N . ALA A 1 202 ? -31.046 2.406 36.568 1.00 95.12 202 ALA A N 1
ATOM 1601 C CA . ALA A 1 202 ? -32.415 2.872 36.378 1.00 95.12 202 ALA A CA 1
ATOM 1602 C C . ALA A 1 202 ? -33.415 2.023 37.180 1.00 95.12 202 ALA A C 1
ATOM 1604 O O . ALA A 1 202 ? -34.252 2.578 37.886 1.00 95.12 202 ALA A O 1
ATOM 1605 N N . GLU A 1 203 ? -33.282 0.695 37.155 1.00 95.19 203 GLU A N 1
ATOM 1606 C CA . GLU A 1 203 ? -34.135 -0.202 37.947 1.00 95.19 203 GLU A CA 1
ATOM 1607 C C . GLU A 1 203 ? -33.944 -0.013 39.457 1.00 95.19 203 GLU A C 1
ATOM 1609 O O . GLU A 1 203 ? -34.919 0.048 40.204 1.00 95.19 203 GLU A O 1
ATOM 1614 N N . ARG A 1 204 ? -32.705 0.186 39.925 1.00 94.38 204 ARG A N 1
ATOM 1615 C CA . ARG A 1 204 ? -32.452 0.530 41.335 1.00 94.38 204 ARG A CA 1
ATOM 1616 C C . ARG A 1 204 ? -33.095 1.855 41.742 1.00 94.38 204 ARG A C 1
ATOM 1618 O O . ARG A 1 204 ? -33.643 1.942 42.836 1.00 94.38 204 ARG A O 1
ATOM 1625 N N . ALA A 1 205 ? -33.038 2.871 40.884 1.00 93.56 205 ALA A N 1
ATOM 1626 C CA . ALA A 1 205 ? -33.658 4.165 41.151 1.00 93.56 205 ALA A CA 1
ATOM 1627 C C . ALA A 1 205 ? -35.191 4.063 41.190 1.00 93.56 205 ALA A C 1
ATOM 1629 O O . ALA A 1 205 ? -35.818 4.613 42.093 1.00 93.56 205 ALA A O 1
ATOM 1630 N N . LYS A 1 206 ? -35.796 3.304 40.264 1.00 94.19 206 LYS A N 1
ATOM 1631 C CA . LYS A 1 206 ? -37.239 3.016 40.272 1.00 94.19 206 LYS A CA 1
ATOM 1632 C C . LYS A 1 206 ? -37.664 2.302 41.556 1.00 94.19 206 LYS A C 1
ATOM 1634 O O . LYS A 1 206 ? -38.610 2.745 42.198 1.00 94.19 206 LYS A O 1
ATOM 1639 N N . ALA A 1 207 ? -36.940 1.256 41.958 1.00 92.75 207 ALA A N 1
ATOM 1640 C CA . ALA A 1 207 ? -37.227 0.509 43.182 1.00 92.75 207 ALA A CA 1
ATOM 1641 C C . ALA A 1 207 ? -37.109 1.385 44.443 1.00 92.75 207 ALA A C 1
ATOM 1643 O O . ALA A 1 207 ? -37.971 1.334 45.315 1.00 92.75 207 ALA A O 1
ATOM 1644 N N . ALA A 1 208 ? -36.082 2.239 44.520 1.00 91.81 208 ALA A N 1
ATOM 1645 C CA . ALA A 1 208 ? -35.920 3.179 45.628 1.00 91.81 208 ALA A CA 1
ATOM 1646 C C . ALA A 1 208 ? -37.064 4.206 45.699 1.00 91.81 208 ALA A C 1
ATOM 1648 O O . ALA A 1 208 ? -37.533 4.524 46.790 1.00 91.81 208 ALA A O 1
ATOM 1649 N N . ASN A 1 209 ? -37.539 4.700 44.551 1.00 91.62 209 ASN A N 1
ATOM 1650 C CA . ASN A 1 209 ? -38.669 5.628 44.491 1.00 91.62 209 ASN A CA 1
ATOM 1651 C C . ASN A 1 209 ? -39.993 4.966 44.912 1.00 91.62 209 ASN A C 1
ATOM 1653 O O . ASN A 1 209 ? -40.783 5.601 45.605 1.00 91.62 209 ASN A O 1
ATOM 1657 N N . LEU A 1 210 ? -40.212 3.699 44.545 1.00 91.75 210 LEU A N 1
ATOM 1658 C CA . LEU A 1 210 ? -41.385 2.915 44.955 1.00 91.75 210 LEU A CA 1
ATOM 1659 C C . LEU A 1 210 ? -41.449 2.731 46.475 1.00 91.75 210 LEU A C 1
ATOM 1661 O O . LEU A 1 210 ? -42.456 3.069 47.088 1.00 91.75 210 LEU A O 1
ATOM 1665 N N . LEU A 1 211 ? -40.342 2.310 47.093 1.00 89.12 211 LEU A N 1
ATOM 1666 C CA . LEU A 1 211 ? -40.253 2.163 48.552 1.00 89.12 211 LEU A CA 1
ATOM 1667 C C . LEU A 1 211 ? -40.503 3.490 49.282 1.00 89.12 211 LEU A C 1
ATOM 1669 O O . LEU A 1 211 ? -41.114 3.526 50.350 1.00 89.12 211 LEU A O 1
ATOM 1673 N N . LYS A 1 212 ? -40.047 4.603 48.695 1.00 87.50 212 LYS A N 1
ATOM 1674 C CA . LYS A 1 212 ? -40.280 5.941 49.241 1.00 87.50 212 LYS A CA 1
ATOM 1675 C C . LYS A 1 212 ? -41.766 6.319 49.186 1.00 87.50 212 LYS A C 1
ATOM 1677 O O . LYS A 1 212 ? -42.298 6.771 50.197 1.00 87.50 212 LYS A O 1
ATOM 1682 N N . ALA A 1 213 ? -42.439 6.053 48.066 1.00 84.38 213 ALA A N 1
ATOM 1683 C CA . ALA A 1 213 ? -43.872 6.300 47.896 1.00 84.38 213 ALA A CA 1
ATOM 1684 C C . ALA A 1 213 ? -44.742 5.446 48.841 1.00 84.38 213 ALA A C 1
ATOM 1686 O O . ALA A 1 213 ? -45.675 5.965 49.449 1.00 84.38 213 ALA A O 1
ATOM 1687 N N . GLU A 1 214 ? -44.409 4.165 49.028 1.00 84.25 214 GLU A N 1
ATOM 1688 C CA . GLU A 1 214 ? -45.107 3.274 49.970 1.00 84.25 214 GLU A CA 1
ATOM 1689 C C . GLU A 1 214 ? -44.957 3.749 51.425 1.00 84.25 214 GLU A C 1
ATOM 1691 O O . GLU A 1 214 ? -45.926 3.764 52.186 1.00 84.25 214 GLU A O 1
ATOM 1696 N N . SER A 1 215 ? -43.763 4.220 51.804 1.00 78.25 215 SER A N 1
ATOM 1697 C CA . SER A 1 215 ? -43.511 4.760 53.148 1.00 78.25 215 SER A CA 1
ATOM 1698 C C . SER A 1 215 ? -44.251 6.075 53.435 1.00 78.25 215 SER A C 1
ATOM 1700 O O . SER A 1 215 ? -44.610 6.349 54.581 1.00 78.25 215 SER A O 1
ATOM 1702 N N . GLU A 1 216 ? -44.499 6.888 52.405 1.00 78.94 216 GLU A N 1
ATOM 1703 C CA . GLU A 1 216 ? -45.268 8.133 52.508 1.00 78.94 216 GLU A CA 1
ATOM 1704 C C . GLU A 1 216 ? -46.779 7.872 52.535 1.00 78.94 216 GLU A C 1
ATOM 1706 O O . GLU A 1 216 ? -47.505 8.581 53.232 1.00 78.94 216 GLU A O 1
ATOM 1711 N N . ALA A 1 217 ? -47.252 6.832 51.841 1.00 73.50 217 ALA A N 1
ATOM 1712 C CA . ALA A 1 217 ? -48.650 6.409 51.873 1.00 73.50 217 ALA A CA 1
ATOM 1713 C C . ALA A 1 217 ? -49.067 5.860 53.248 1.00 73.50 217 ALA A C 1
ATOM 1715 O O . ALA A 1 217 ? -50.175 6.131 53.693 1.00 73.50 217 ALA A O 1
ATOM 1716 N N . HIS A 1 218 ? -48.171 5.160 53.952 1.00 69.19 218 HIS A N 1
ATOM 1717 C CA . HIS A 1 218 ? -48.427 4.623 55.297 1.00 69.19 218 HIS A CA 1
ATOM 1718 C C . HIS A 1 218 ? -48.381 5.663 56.433 1.00 69.19 218 HIS A C 1
ATOM 1720 O O . HIS A 1 218 ? -48.706 5.337 57.574 1.00 69.19 218 HIS A O 1
ATOM 1726 N N . LYS A 1 219 ? -47.941 6.894 56.147 1.00 63.47 219 LYS A N 1
ATOM 1727 C CA . LYS A 1 219 ? -47.880 8.010 57.108 1.00 63.47 219 LYS A CA 1
ATOM 1728 C C . LYS A 1 219 ? -49.107 8.930 57.069 1.00 63.47 219 LYS A C 1
ATOM 1730 O O . LYS A 1 219 ? -49.152 9.878 57.852 1.00 63.47 219 LYS A O 1
ATOM 1735 N N . LYS A 1 220 ? -50.054 8.681 56.163 1.00 51.66 220 LYS A N 1
ATOM 1736 C CA . LYS A 1 220 ? -51.362 9.347 56.098 1.00 51.66 220 LYS A CA 1
ATOM 1737 C C . LYS A 1 220 ? -52.435 8.443 56.682 1.00 51.66 220 LYS A C 1
ATOM 1739 O O . LYS A 1 220 ? -53.375 9.014 57.271 1.00 51.66 220 LYS A O 1
#

pLDDT: mean 79.82, std 15.41, range [40.81, 96.56]

Organism: Enterobacter agglomerans (NCBI:txid549)

Secondary structure (DSSP, 8-state):
--GGG-SEEEEEEEEEEE-TTS-EEEEEEEEEETTT-TTSPEE---PPP---PPP----SS-----------S----------S--SPPS------SSSS-HHHHHHHHHHHHHTPPP------PPPHHHHHHHHHHHHHHHHHHSPPPPHHHHHHHHTT--EEETTEEEEE-TTS-EEPPPPPTT--HHHHHHHHHHHHHHHHHHHHHHHHHHHHHTT-